Protein AF-A0A2V9PPG2-F1 (afdb_monomer_lite)

Radius of gyration: 27.05 Å; chains: 1; bounding box: 67×40×73 Å

Sequence (313 aa):
MAVHPQDNQNLVLVFRLLQKKGYWLVQVINYFVESYCFRFLWFEGPAINSLAVDVIFKHQRGALIAPSVKLLLSRRRRHGMFWVPAPEAEFTYLLARKIWKGTAPVRQQRRLKLLVEQLGRPTAEKLAGEFLLGTLKVRVVEACASERLNPLLAQIKAQAWQTSLVRNPLRLIADLLSDRMRLVRRWLQPTGLLVAVTGPDGAGKSTLIEHLAQAVGPAFDSHRLFQWRPMLLWRRKTTRDTTRPHSLPPHGRWWSVARLFAYLLDYWLGYWFVIRPVLARSGLVVFDRYFDDVLIDAKRYRYGGPLWLARML

Secondary structure (DSSP, 8-state):
-B--GGGHHHHHHHHHHHHHTT-EEEEEEEEETTEEEEEEEEEETTEEEEEEEEEES---BTTB-PPPHHHHHHT-EEETTEEE--HHHHHHHHHHHHHHHT---HHHHHHHHHHHHHH-HHHHHHHHTTT--TTHHHHHHHHHHTT-HHHHHHHHHHHHHHHHHHH-HHHHHHHHHHHHHHHHHHHHS--SEEEEE---TTSSHHHHHHHHHHHHGGGSS-EEEEESS--SS----S---TT-TT-SPPPPHHHHHHHHHHHHHHHHHHIIIIIHHHHHTT-EEEEES-TTHHHH-TTTTT--S-HHHHHH-

Structure (mmCIF, N/CA/C/O backbone):
data_AF-A0A2V9PPG2-F1
#
_entry.id   AF-A0A2V9PPG2-F1
#
loop_
_atom_site.group_PDB
_atom_site.id
_atom_site.type_symbol
_atom_site.label_atom_id
_atom_site.label_alt_id
_atom_site.label_comp_id
_atom_site.label_asym_id
_atom_site.label_entity_id
_atom_site.label_seq_id
_atom_site.pdbx_PDB_ins_code
_atom_site.Cartn_x
_atom_site.Cartn_y
_atom_site.Cartn_z
_atom_site.occupancy
_atom_site.B_iso_or_equiv
_atom_site.auth_seq_id
_atom_site.auth_comp_id
_atom_site.auth_asym_id
_atom_site.auth_atom_id
_atom_site.pdbx_PDB_model_num
ATOM 1 N N . MET A 1 1 ? -11.903 -4.573 4.434 1.00 77.06 1 MET A N 1
ATOM 2 C CA . MET A 1 1 ? -12.736 -5.676 4.949 1.00 77.06 1 MET A CA 1
ATOM 3 C C . MET A 1 1 ? -11.968 -6.416 6.034 1.00 77.06 1 MET A C 1
ATOM 5 O O . MET A 1 1 ? -10.770 -6.616 5.888 1.00 77.06 1 MET A O 1
ATOM 9 N N . ALA A 1 2 ? -12.624 -6.770 7.136 1.00 76.44 2 ALA A N 1
ATOM 10 C CA . ALA A 1 2 ? -12.064 -7.679 8.136 1.00 76.44 2 ALA A CA 1
ATOM 11 C C . ALA A 1 2 ? -12.564 -9.095 7.832 1.00 76.44 2 ALA A C 1
ATOM 13 O O . ALA A 1 2 ? -13.754 -9.261 7.565 1.00 76.44 2 ALA A O 1
ATOM 14 N N . VAL A 1 3 ? -11.672 -10.084 7.843 1.00 77.38 3 VAL A N 1
ATOM 15 C CA . VAL A 1 3 ? -12.009 -11.485 7.546 1.00 77.38 3 VAL A CA 1
ATOM 16 C C . VAL A 1 3 ? -11.467 -12.363 8.660 1.00 77.38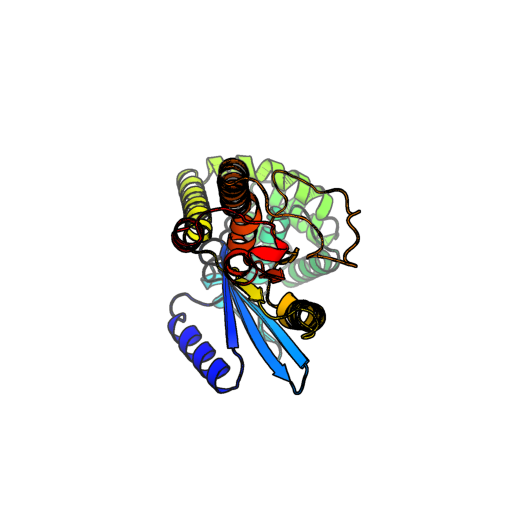 3 VAL A C 1
ATOM 18 O O . VAL A 1 3 ? -10.343 -12.162 9.121 1.00 77.38 3 VAL A O 1
ATOM 21 N N . HIS A 1 4 ? -12.274 -13.314 9.127 1.00 76.75 4 HIS A N 1
ATOM 22 C CA . HIS A 1 4 ? -11.830 -14.235 10.160 1.00 76.75 4 HIS A CA 1
ATOM 23 C C . HIS A 1 4 ? -10.757 -15.179 9.584 1.00 76.75 4 HIS A C 1
ATOM 25 O O . HIS A 1 4 ? -10.924 -15.652 8.462 1.00 76.75 4 HIS A O 1
ATOM 31 N N . PRO A 1 5 ? -9.675 -15.509 10.315 1.00 72.38 5 PRO A N 1
ATOM 32 C CA . PRO A 1 5 ? -8.609 -16.371 9.789 1.00 72.38 5 PRO A CA 1
ATOM 33 C C . PRO A 1 5 ? -9.079 -17.749 9.293 1.00 72.38 5 PRO A C 1
ATOM 35 O O . PRO A 1 5 ? -8.500 -18.291 8.357 1.00 72.38 5 PRO A O 1
ATOM 38 N N . GLN A 1 6 ? -10.146 -18.300 9.881 1.00 77.81 6 GLN A N 1
ATOM 39 C CA . GLN A 1 6 ? -10.734 -19.578 9.449 1.00 77.81 6 GLN A CA 1
ATOM 40 C C . GLN A 1 6 ? -11.414 -19.487 8.072 1.00 77.81 6 GLN A C 1
ATOM 42 O O . GLN A 1 6 ? -11.479 -20.481 7.359 1.00 77.81 6 GLN A O 1
ATOM 47 N N . ASP A 1 7 ? -11.838 -18.292 7.653 1.00 79.62 7 ASP A N 1
ATOM 48 C CA . ASP A 1 7 ? -12.496 -18.058 6.362 1.00 79.62 7 ASP A CA 1
ATOM 49 C C . ASP A 1 7 ? -11.497 -17.805 5.221 1.00 79.62 7 ASP A C 1
ATOM 51 O O . ASP A 1 7 ? -11.886 -17.433 4.113 1.00 79.62 7 ASP A O 1
ATOM 55 N N . ASN A 1 8 ? -10.195 -17.999 5.450 1.00 76.06 8 ASN A N 1
ATOM 56 C CA . ASN A 1 8 ? -9.179 -17.751 4.427 1.00 76.06 8 ASN A CA 1
ATOM 57 C C . ASN A 1 8 ? -9.384 -18.628 3.174 1.00 76.06 8 ASN A C 1
ATOM 59 O O . ASN A 1 8 ? -9.187 -18.171 2.050 1.00 76.06 8 ASN A O 1
ATOM 63 N N . GLN A 1 9 ? -9.860 -19.866 3.342 1.00 80.50 9 GLN A N 1
ATOM 64 C CA . GLN A 1 9 ? -10.186 -20.747 2.213 1.00 80.50 9 GLN A CA 1
ATOM 65 C C . GLN A 1 9 ? -11.356 -20.206 1.375 1.00 80.50 9 GLN A C 1
ATOM 67 O O . GLN A 1 9 ? -11.340 -20.306 0.146 1.00 80.50 9 GLN A O 1
ATOM 72 N N . ASN A 1 10 ? -12.324 -19.546 2.016 1.00 84.06 10 ASN A N 1
ATOM 73 C CA . ASN A 1 10 ? -13.454 -18.930 1.326 1.00 84.06 10 ASN A CA 1
ATOM 74 C C . ASN A 1 10 ? -12.995 -17.762 0.442 1.00 84.06 10 ASN A C 1
ATOM 76 O O . ASN A 1 10 ? -13.522 -17.582 -0.654 1.00 84.06 10 ASN A O 1
ATOM 80 N N . LEU A 1 11 ? -11.968 -17.006 0.854 1.00 84.06 11 LEU A N 1
ATOM 81 C CA . LEU A 1 11 ? -11.393 -15.952 0.010 1.00 84.06 11 LEU A CA 1
ATOM 82 C C . LEU A 1 11 ? -10.782 -16.512 -1.275 1.00 84.06 11 LEU A C 1
ATOM 84 O O . LEU A 1 11 ? -10.983 -15.938 -2.343 1.00 84.06 11 LEU A O 1
ATOM 88 N N . VAL A 1 12 ? -10.092 -17.653 -1.196 1.00 84.56 12 VAL A N 1
ATOM 89 C CA . VAL A 1 12 ? -9.528 -18.314 -2.384 1.00 84.56 12 VAL A CA 1
ATOM 90 C C . VAL A 1 12 ? -10.637 -18.706 -3.362 1.00 84.56 12 VAL A C 1
ATOM 92 O O . VAL A 1 12 ? -10.507 -18.473 -4.564 1.00 84.56 12 VAL A O 1
ATOM 95 N N . LEU A 1 13 ? -11.747 -19.251 -2.858 1.00 87.06 13 LEU A N 1
ATOM 96 C CA . LEU A 1 13 ? -12.915 -19.584 -3.679 1.00 87.06 13 LEU A CA 1
ATOM 97 C C . LEU A 1 13 ? -13.534 -18.337 -4.320 1.00 87.06 13 LEU A C 1
ATOM 99 O O . LEU A 1 13 ? -13.766 -18.326 -5.529 1.00 87.06 13 LEU A O 1
ATOM 103 N N . VAL A 1 14 ? -13.739 -17.270 -3.543 1.00 88.31 14 VAL A N 1
ATOM 104 C CA . VAL A 1 14 ? -14.279 -15.997 -4.045 1.00 88.31 14 VAL A CA 1
ATOM 105 C C . VAL A 1 14 ? -13.383 -15.419 -5.138 1.00 88.31 14 VAL A C 1
ATOM 107 O O . VAL A 1 14 ? -13.886 -15.032 -6.189 1.00 88.31 14 VAL A O 1
ATOM 110 N N . PHE A 1 15 ? -12.064 -15.406 -4.948 1.00 89.12 15 PHE A N 1
ATOM 111 C CA . PHE A 1 15 ? -11.134 -14.873 -5.945 1.00 89.12 15 PHE A CA 1
ATOM 112 C C . PHE A 1 15 ? -11.115 -15.707 -7.229 1.00 89.12 15 PHE A C 1
ATOM 114 O O . PHE A 1 15 ? -11.090 -15.135 -8.316 1.00 89.12 15 PHE A O 1
ATOM 121 N N . ARG A 1 16 ? -11.228 -17.038 -7.136 1.00 88.00 16 ARG A N 1
ATOM 122 C CA . ARG A 1 16 ? -11.399 -17.897 -8.322 1.00 88.00 16 ARG A CA 1
ATOM 123 C C . ARG A 1 16 ? -12.707 -17.609 -9.059 1.00 88.00 16 ARG A C 1
ATOM 125 O O . ARG A 1 16 ? -12.726 -17.595 -10.286 1.00 88.00 16 ARG A O 1
ATOM 132 N N . LEU A 1 17 ? -13.803 -17.377 -8.336 1.00 91.50 17 LEU A N 1
ATOM 133 C CA . LEU A 1 17 ? -15.089 -17.019 -8.944 1.00 91.50 17 LEU A CA 1
ATOM 134 C C . LEU A 1 17 ? -15.043 -15.639 -9.607 1.00 91.50 17 LEU A C 1
ATOM 136 O O . LEU A 1 17 ? -15.582 -15.474 -10.698 1.00 91.50 1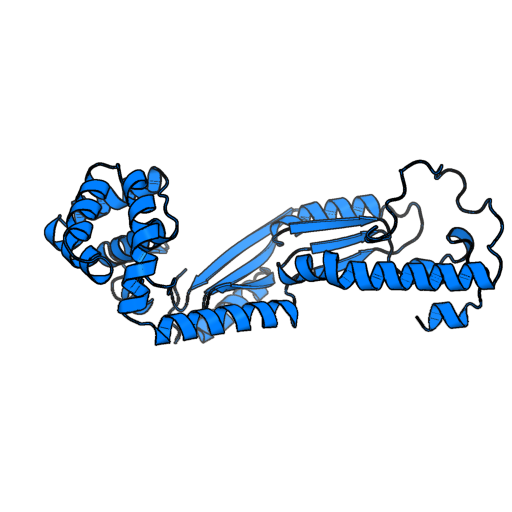7 LEU A O 1
ATOM 140 N N . LEU A 1 18 ? -14.374 -14.669 -8.982 1.00 91.31 18 LEU A N 1
ATOM 141 C CA . LEU A 1 18 ? -14.128 -13.350 -9.566 1.00 91.31 18 LEU A CA 1
ATOM 142 C C . LEU A 1 18 ? -13.306 -13.463 -10.854 1.00 91.31 18 LEU A C 1
ATOM 144 O O . LEU A 1 18 ? -13.697 -12.895 -11.870 1.00 91.31 18 LEU A O 1
ATOM 148 N N . GLN A 1 19 ? -12.253 -14.280 -10.854 1.00 89.75 19 GLN A N 1
ATOM 149 C CA . GLN A 1 19 ? -11.457 -14.541 -12.053 1.00 89.75 19 GLN A CA 1
ATOM 150 C C . GLN A 1 19 ? -12.295 -15.148 -13.183 1.00 89.75 19 GLN A C 1
ATOM 152 O O . GLN A 1 19 ? -12.217 -14.685 -14.317 1.00 89.75 19 GLN A O 1
ATOM 157 N N . LYS A 1 20 ? -13.165 -16.122 -12.878 1.00 91.19 20 LYS A N 1
ATOM 158 C CA . LYS A 1 20 ? -14.105 -16.693 -13.863 1.00 91.19 20 LYS A CA 1
ATOM 159 C C . LYS A 1 20 ? -15.091 -15.667 -14.429 1.00 91.19 20 LYS A C 1
ATOM 161 O O . LYS A 1 20 ? -15.574 -15.848 -15.539 1.00 91.19 20 LYS A O 1
ATOM 166 N N . LYS A 1 21 ? -15.388 -14.601 -13.682 1.00 91.19 21 LYS A N 1
ATOM 167 C CA . LYS A 1 21 ? -16.228 -13.478 -14.123 1.00 91.19 21 LYS A CA 1
ATOM 168 C C . LYS A 1 21 ? -15.445 -12.372 -14.848 1.00 91.19 21 LYS A C 1
ATOM 170 O O . LYS A 1 21 ? -16.030 -11.344 -15.160 1.00 91.19 21 LYS A O 1
ATOM 175 N N . GLY A 1 22 ? -14.149 -12.567 -15.108 1.00 89.62 22 GLY A N 1
ATOM 176 C CA . GLY A 1 22 ? -13.303 -11.603 -15.820 1.00 89.62 22 GLY A CA 1
ATOM 177 C C . GLY A 1 22 ? -12.588 -10.583 -14.928 1.00 89.62 22 GLY A C 1
ATOM 178 O O . GLY A 1 22 ? -11.952 -9.671 -15.452 1.00 89.62 22 GLY A O 1
ATOM 179 N N . TYR A 1 23 ? -12.651 -10.731 -13.600 1.00 91.38 23 TYR A N 1
ATOM 180 C CA . TYR A 1 23 ? -11.904 -9.891 -12.659 1.00 91.38 23 TYR A CA 1
ATOM 181 C C . TYR A 1 23 ? -10.553 -10.527 -12.326 1.00 91.38 23 TYR A C 1
ATOM 183 O O . TYR A 1 23 ? -10.462 -11.483 -11.553 1.00 91.38 23 TYR A O 1
ATOM 191 N N . TRP A 1 24 ? -9.482 -9.975 -12.880 1.00 88.19 24 TRP A N 1
ATOM 192 C CA . TRP A 1 24 ? -8.131 -10.507 -12.750 1.00 88.19 24 TRP A CA 1
ATOM 193 C C . TRP A 1 24 ? -7.433 -9.944 -11.521 1.00 88.19 24 TRP A C 1
ATOM 195 O O . TRP A 1 24 ? -7.326 -8.732 -11.359 1.00 88.19 24 TRP A O 1
ATOM 205 N N . LEU A 1 25 ? -6.923 -10.818 -10.654 1.00 86.69 25 LEU A N 1
ATOM 206 C CA . LEU A 1 25 ? -6.064 -10.413 -9.544 1.00 86.69 25 LEU A CA 1
ATOM 207 C C . LEU A 1 25 ? -4.657 -10.117 -10.076 1.00 86.69 25 LEU A C 1
ATOM 209 O O . LEU A 1 25 ? -3.952 -11.038 -10.481 1.00 86.69 25 LEU A O 1
ATOM 213 N N . VAL A 1 26 ? -4.249 -8.848 -10.056 1.00 82.50 26 VAL A N 1
ATOM 214 C CA . VAL A 1 26 ? -2.967 -8.406 -10.638 1.00 82.50 26 VAL A CA 1
ATOM 215 C C . VAL A 1 26 ? -1.900 -8.174 -9.575 1.00 82.50 26 VAL A C 1
ATOM 217 O O . VAL A 1 26 ? -0.730 -8.462 -9.811 1.00 82.50 26 VAL A O 1
ATOM 220 N N . GLN A 1 27 ? -2.281 -7.700 -8.385 1.00 81.62 27 GLN A N 1
ATOM 221 C CA . GLN A 1 27 ? -1.332 -7.505 -7.287 1.00 81.62 27 GLN A CA 1
ATOM 222 C C . GLN A 1 27 ? -1.878 -7.977 -5.943 1.00 81.62 27 GLN A C 1
ATOM 224 O O . GLN A 1 27 ? -3.044 -7.763 -5.604 1.00 81.62 27 GLN A O 1
ATOM 229 N N . VAL A 1 28 ? -0.979 -8.548 -5.140 1.00 83.69 28 VAL A N 1
ATOM 230 C CA . VAL A 1 28 ? -1.204 -8.867 -3.728 1.00 83.69 28 VAL A CA 1
ATOM 231 C C . VAL A 1 28 ? -0.153 -8.148 -2.900 1.00 83.69 28 VAL A C 1
ATOM 233 O O . VAL A 1 28 ? 1.021 -8.510 -2.898 1.00 83.69 28 VAL A O 1
ATOM 236 N N . ILE A 1 29 ? -0.573 -7.115 -2.180 1.00 79.56 29 ILE A N 1
ATOM 237 C CA . ILE A 1 29 ? 0.322 -6.232 -1.438 1.00 79.56 29 ILE A CA 1
ATOM 238 C C . ILE A 1 29 ? 0.126 -6.477 0.055 1.00 79.56 29 ILE A C 1
ATOM 240 O O . ILE A 1 29 ? -0.835 -6.011 0.660 1.00 79.56 29 ILE A O 1
ATOM 244 N N . ASN A 1 30 ? 1.069 -7.167 0.690 1.00 77.19 30 ASN A N 1
ATOM 245 C CA . ASN A 1 30 ? 1.096 -7.282 2.149 1.00 77.19 30 ASN A CA 1
ATOM 246 C C . ASN A 1 30 ? 1.627 -5.972 2.741 1.00 77.19 30 ASN A C 1
ATOM 248 O O . ASN A 1 30 ? 2.842 -5.779 2.738 1.00 77.19 30 ASN A O 1
ATOM 252 N N . TYR A 1 31 ? 0.763 -5.043 3.160 1.00 70.50 31 TYR A N 1
ATOM 253 C CA . TYR A 1 31 ? 1.167 -3.721 3.673 1.00 70.50 31 TYR A CA 1
ATOM 254 C C . TYR A 1 31 ? 1.314 -3.658 5.192 1.00 70.50 31 TYR A C 1
ATOM 256 O O . TYR A 1 31 ? 1.930 -2.718 5.696 1.00 70.50 31 TYR A O 1
ATOM 264 N N . PHE A 1 32 ? 0.765 -4.630 5.922 1.00 66.06 32 PHE A N 1
ATOM 265 C CA . PHE A 1 32 ? 0.921 -4.726 7.369 1.00 66.06 32 PHE A CA 1
ATOM 266 C C . PHE A 1 32 ? 0.892 -6.190 7.834 1.00 66.06 32 PHE A C 1
ATOM 268 O O . PHE A 1 32 ? 0.443 -7.052 7.085 1.00 66.06 32 PHE A O 1
ATOM 275 N N . VAL A 1 33 ? 1.349 -6.488 9.058 1.00 67.12 33 VAL A N 1
ATOM 276 C CA . VAL A 1 33 ? 1.266 -7.839 9.644 1.00 67.12 33 VAL A CA 1
ATOM 277 C C . VAL A 1 33 ? -0.167 -8.361 9.495 1.00 67.12 33 VAL A C 1
ATOM 279 O O . VAL A 1 33 ? -1.114 -7.721 9.950 1.00 67.12 33 VAL A O 1
ATOM 282 N N . GLU A 1 34 ? -0.321 -9.478 8.776 1.00 70.31 34 GLU A N 1
ATOM 283 C CA . GLU A 1 34 ? -1.616 -10.111 8.482 1.00 70.31 34 GLU A CA 1
ATOM 284 C C . GLU A 1 34 ? -2.671 -9.169 7.844 1.00 70.31 34 GLU A C 1
ATOM 286 O O . GLU A 1 34 ? -3.881 -9.329 8.030 1.00 70.31 34 GLU A O 1
ATOM 291 N N . SER A 1 35 ? -2.222 -8.175 7.070 1.00 76.56 35 SER A N 1
ATOM 292 C CA . SER A 1 35 ? -3.077 -7.280 6.280 1.00 76.56 35 SER A CA 1
ATOM 293 C C . SER A 1 35 ? -2.600 -7.201 4.831 1.00 76.56 35 SER A C 1
ATOM 295 O O . SER A 1 35 ? -1.447 -6.858 4.551 1.00 76.56 35 SER A O 1
ATOM 297 N N . TYR A 1 36 ? -3.513 -7.472 3.907 1.00 82.75 36 TYR A N 1
ATOM 298 C CA . TYR A 1 36 ? -3.239 -7.594 2.482 1.00 82.75 36 TYR A CA 1
ATOM 299 C C . TYR A 1 36 ? -4.162 -6.673 1.692 1.00 82.75 36 TYR A C 1
ATOM 301 O O . TYR A 1 36 ? -5.347 -6.578 1.986 1.00 82.75 36 TYR A O 1
ATOM 309 N N . CYS A 1 37 ? -3.627 -6.004 0.682 1.00 84.38 37 CYS A N 1
ATOM 310 C CA . CYS A 1 37 ? -4.398 -5.287 -0.321 1.00 84.38 37 CYS A CA 1
ATOM 311 C C . CYS A 1 37 ? -4.372 -6.114 -1.607 1.00 84.38 37 CYS A C 1
ATOM 313 O O . CYS A 1 37 ? -3.295 -6.418 -2.123 1.00 84.38 37 CYS A O 1
ATOM 315 N N . PHE A 1 38 ? -5.543 -6.507 -2.094 1.00 87.12 38 PHE A N 1
ATOM 316 C CA . PHE A 1 38 ? -5.718 -7.257 -3.333 1.00 87.12 38 PHE A CA 1
ATOM 317 C C . PHE A 1 38 ? -6.210 -6.305 -4.414 1.00 87.12 38 PHE A C 1
ATOM 319 O O . PHE A 1 38 ? -7.244 -5.662 -4.233 1.00 87.12 38 PHE A O 1
ATOM 326 N N . ARG A 1 39 ? -5.479 -6.191 -5.522 1.00 86.81 39 ARG A N 1
ATOM 327 C CA . ARG A 1 39 ? -5.854 -5.311 -6.633 1.00 86.81 39 ARG A 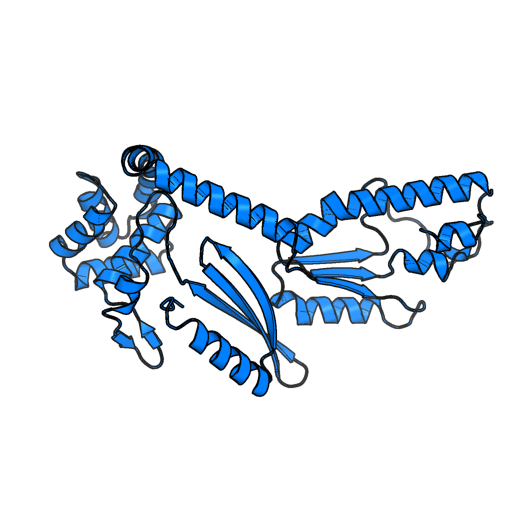CA 1
ATOM 328 C C . ARG A 1 39 ? -6.366 -6.118 -7.802 1.00 86.81 39 ARG A C 1
ATOM 330 O O . ARG A 1 39 ? -5.639 -6.947 -8.351 1.00 86.81 39 ARG A O 1
ATOM 337 N N . PHE A 1 40 ? -7.606 -5.840 -8.166 1.00 88.88 40 PHE A N 1
ATOM 338 C CA . PHE A 1 40 ? -8.279 -6.449 -9.295 1.00 88.88 40 PHE A CA 1
ATOM 339 C C . PHE A 1 40 ? -8.304 -5.489 -10.477 1.00 88.88 40 PHE A C 1
ATOM 341 O O . PHE A 1 40 ? -8.463 -4.283 -10.286 1.00 88.88 40 PHE A O 1
ATOM 348 N N . LEU A 1 41 ? -8.173 -6.048 -11.675 1.00 88.75 41 LEU A N 1
ATOM 349 C CA . LEU A 1 41 ? -8.333 -5.372 -12.953 1.00 88.75 41 LEU A CA 1
ATOM 350 C C . LEU A 1 41 ? -9.360 -6.113 -13.804 1.00 88.75 41 LEU A C 1
ATOM 352 O O . LEU A 1 41 ? -9.384 -7.344 -13.825 1.00 88.75 41 LEU A O 1
ATOM 356 N N . TRP A 1 42 ? -10.198 -5.370 -14.511 1.00 90.62 42 TRP A N 1
ATOM 357 C CA . TRP A 1 42 ? -11.118 -5.928 -15.497 1.00 90.62 42 TRP A CA 1
ATOM 358 C C . TRP A 1 42 ? -11.346 -4.936 -16.631 1.00 90.62 42 TRP A C 1
ATOM 360 O O . TRP A 1 42 ? -11.034 -3.749 -16.513 1.00 90.62 42 TRP A O 1
ATOM 370 N N . PHE A 1 43 ? -11.876 -5.452 -17.732 1.00 88.19 43 PHE A N 1
ATOM 371 C CA . PHE A 1 43 ? -12.188 -4.672 -18.919 1.00 88.19 43 PHE A CA 1
ATOM 372 C C . PHE A 1 43 ? -13.688 -4.389 -18.968 1.00 88.19 43 PHE A C 1
ATOM 374 O O . PHE A 1 43 ? -14.501 -5.303 -18.824 1.00 88.19 43 PHE A O 1
ATOM 381 N N . GLU A 1 44 ? -14.044 -3.131 -19.202 1.00 87.19 44 GLU A N 1
ATOM 382 C CA . GLU A 1 44 ? -15.393 -2.703 -19.576 1.00 87.19 44 GLU A CA 1
ATOM 383 C C . GLU A 1 44 ? -15.304 -2.030 -20.949 1.00 87.19 44 GLU A C 1
ATOM 385 O O . GLU A 1 44 ? -14.992 -0.846 -21.077 1.00 87.19 44 GLU A O 1
ATOM 390 N N . GLY A 1 45 ? -15.499 -2.826 -22.005 1.00 85.25 45 GLY A N 1
ATOM 391 C CA . GLY A 1 45 ? -15.235 -2.391 -23.378 1.00 85.25 45 GLY A CA 1
ATOM 392 C C . GLY A 1 45 ? -13.751 -2.030 -23.570 1.00 85.25 45 GLY A C 1
ATOM 393 O O . GLY A 1 45 ? -12.896 -2.860 -23.258 1.00 85.25 45 GLY A O 1
ATOM 394 N N . PRO A 1 46 ? -13.419 -0.821 -24.069 1.00 80.69 46 PRO A N 1
ATOM 395 C CA . PRO A 1 46 ? -12.033 -0.371 -24.213 1.00 80.69 46 PRO A CA 1
ATOM 396 C C . PRO A 1 46 ? -11.418 0.156 -22.904 1.00 80.69 46 PRO A C 1
ATOM 398 O O . PRO A 1 46 ? -10.218 0.427 -22.866 1.00 80.69 46 PRO A O 1
ATOM 401 N N . ALA A 1 47 ? -12.212 0.338 -21.842 1.00 80.94 47 ALA A N 1
ATOM 402 C CA . ALA A 1 47 ? -11.737 0.892 -20.580 1.00 80.94 47 ALA A CA 1
ATOM 403 C C . ALA A 1 47 ? -11.201 -0.204 -19.650 1.00 80.94 47 ALA A C 1
ATOM 405 O O . ALA A 1 47 ? -11.794 -1.277 -19.508 1.00 80.94 47 ALA A O 1
ATOM 406 N N . ILE A 1 48 ? -10.087 0.095 -18.979 1.00 84.44 48 ILE A N 1
ATOM 407 C CA . ILE A 1 48 ? -9.536 -0.738 -17.912 1.00 84.44 48 ILE A CA 1
ATOM 408 C C . ILE A 1 48 ? -9.960 -0.146 -16.572 1.00 84.44 48 ILE A C 1
ATOM 410 O O . ILE A 1 48 ? -9.608 0.987 -16.244 1.00 84.44 48 ILE A O 1
ATOM 414 N N . ASN A 1 49 ? -10.674 -0.939 -15.779 1.00 86.06 49 ASN A N 1
ATOM 415 C CA . ASN A 1 49 ? -11.089 -0.568 -14.435 1.00 86.06 49 ASN A CA 1
ATOM 416 C C . ASN A 1 49 ? -10.268 -1.315 -13.391 1.00 86.06 49 ASN A C 1
ATOM 418 O O . ASN A 1 49 ? -9.851 -2.456 -13.599 1.00 86.06 49 ASN A O 1
ATOM 422 N N . SER A 1 50 ? -10.062 -0.669 -12.242 1.00 86.44 50 SER A N 1
ATOM 423 C CA . SER A 1 50 ? -9.293 -1.231 -11.134 1.00 86.44 50 SER A CA 1
ATOM 424 C C . SER A 1 50 ? -10.012 -1.080 -9.798 1.00 86.44 50 SER A C 1
ATOM 426 O O . SER A 1 50 ? -10.679 -0.075 -9.548 1.00 86.44 50 SER A O 1
ATOM 428 N N . LEU A 1 51 ? -9.856 -2.074 -8.921 1.00 87.44 51 LEU A N 1
ATOM 429 C CA . LEU A 1 51 ? -10.378 -2.031 -7.557 1.00 87.44 51 LEU A CA 1
ATOM 430 C C . LEU A 1 51 ? -9.365 -2.610 -6.574 1.00 87.44 51 LEU A C 1
ATOM 432 O O . LEU A 1 51 ? -8.928 -3.753 -6.703 1.00 87.44 51 LEU A O 1
ATOM 436 N N . ALA A 1 52 ? -9.043 -1.827 -5.548 1.00 86.62 52 ALA A N 1
ATOM 437 C CA . ALA A 1 52 ? -8.229 -2.261 -4.423 1.00 86.62 52 ALA A CA 1
ATOM 438 C C . ALA A 1 52 ? -9.124 -2.711 -3.259 1.00 86.62 52 ALA A C 1
ATOM 440 O O . ALA A 1 52 ? -9.907 -1.931 -2.715 1.00 86.62 52 ALA A O 1
ATOM 441 N N . VAL A 1 53 ? -8.985 -3.972 -2.857 1.00 86.31 53 VAL A N 1
ATOM 442 C CA . VAL A 1 53 ? -9.704 -4.570 -1.733 1.00 86.31 53 VAL A CA 1
ATOM 443 C C . VAL A 1 53 ? -8.723 -4.845 -0.601 1.00 86.31 53 VAL A C 1
ATOM 445 O O . VAL A 1 53 ? -7.919 -5.774 -0.656 1.00 86.31 53 VAL A O 1
ATOM 448 N N . ASP A 1 54 ? -8.815 -4.051 0.463 1.00 85.88 54 ASP A N 1
ATOM 449 C CA . ASP A 1 54 ? -8.053 -4.295 1.686 1.00 85.88 54 ASP A CA 1
ATOM 450 C C . ASP A 1 54 ? -8.711 -5.402 2.512 1.00 85.88 54 ASP A C 1
ATOM 452 O O . ASP A 1 54 ? -9.884 -5.302 2.882 1.00 85.88 54 ASP A O 1
ATOM 456 N N . VAL A 1 55 ? -7.947 -6.425 2.873 1.00 83.25 55 VAL A N 1
ATOM 457 C CA . VAL A 1 55 ? -8.338 -7.520 3.761 1.00 83.25 55 VAL A CA 1
ATOM 458 C C . VAL A 1 55 ? -7.424 -7.522 4.978 1.00 83.25 55 VAL A C 1
ATOM 460 O O . VAL A 1 55 ? -6.200 -7.550 4.870 1.00 83.25 55 VAL A O 1
ATOM 463 N N . ILE A 1 56 ? -8.034 -7.494 6.157 1.00 78.44 56 ILE A N 1
ATOM 464 C CA . ILE A 1 56 ? -7.337 -7.471 7.440 1.00 78.44 56 ILE A CA 1
ATOM 465 C C . ILE A 1 56 ? -7.745 -8.726 8.209 1.00 78.44 56 ILE A C 1
ATOM 467 O O . ILE A 1 56 ? -8.914 -8.867 8.573 1.00 78.44 56 ILE A O 1
ATOM 471 N N . PHE A 1 57 ? -6.787 -9.615 8.467 1.00 70.06 57 PHE A N 1
ATOM 472 C CA . PHE A 1 57 ? -6.993 -10.814 9.291 1.00 70.06 57 PHE A CA 1
ATOM 473 C C . PHE A 1 57 ? -6.693 -10.550 10.764 1.00 70.06 57 PHE A C 1
ATOM 475 O O . PHE A 1 57 ? -7.291 -11.151 11.657 1.00 70.06 57 PHE A O 1
ATOM 482 N N . LYS A 1 58 ? -5.828 -9.567 11.021 1.00 67.44 58 LYS A N 1
ATOM 483 C CA . LYS A 1 58 ? -5.494 -9.097 12.359 1.00 67.44 58 LYS A CA 1
ATOM 484 C C . LYS A 1 58 ? -5.181 -7.613 12.297 1.00 67.44 58 LYS A C 1
ATOM 486 O O . LYS A 1 58 ? -4.301 -7.173 11.564 1.00 67.44 58 LYS A O 1
ATOM 491 N N . HIS A 1 59 ? -5.947 -6.816 13.038 1.00 57.91 59 HIS A N 1
ATOM 492 C CA . HIS A 1 59 ? -5.649 -5.402 13.198 1.00 57.91 59 HIS A CA 1
ATOM 493 C C . HIS A 1 59 ? -4.868 -5.222 14.491 1.00 57.91 59 HIS A C 1
ATOM 495 O O . HIS A 1 59 ? -5.447 -5.124 15.564 1.00 57.91 59 HIS A O 1
ATOM 501 N N . GLN A 1 60 ? -3.547 -5.216 14.389 1.00 58.25 60 GLN A N 1
ATOM 502 C CA . GLN A 1 60 ? -2.660 -4.808 15.473 1.00 58.25 60 GLN A CA 1
ATOM 503 C C . GLN A 1 60 ? -1.805 -3.687 14.910 1.00 58.25 60 GLN A C 1
ATOM 505 O O . GLN A 1 60 ? -1.298 -3.820 13.807 1.00 58.25 60 GLN A O 1
ATOM 510 N N . ARG A 1 61 ? -1.742 -2.528 15.564 1.00 54.19 61 ARG A N 1
ATOM 511 C CA . ARG A 1 61 ? -0.936 -1.401 15.078 1.00 54.19 61 ARG A CA 1
ATOM 512 C C . ARG A 1 61 ? -0.117 -0.843 16.221 1.00 54.19 61 ARG A C 1
ATOM 514 O O . ARG A 1 61 ? -0.488 0.145 16.853 1.00 54.19 61 ARG A O 1
ATOM 521 N N . GLY A 1 62 ? 1.015 -1.507 16.430 1.00 51.22 62 GLY A N 1
ATOM 522 C CA . GLY A 1 62 ? 1.984 -1.180 17.456 1.00 51.22 62 GLY A CA 1
ATOM 523 C C . GLY A 1 62 ? 1.377 -1.195 18.852 1.00 51.22 62 GLY A C 1
ATOM 524 O O . GLY A 1 62 ? 0.473 -1.957 19.176 1.00 51.22 62 GLY A O 1
ATOM 525 N N . ALA A 1 63 ? 1.896 -0.278 19.646 1.00 46.72 63 ALA A N 1
ATOM 526 C CA . ALA A 1 63 ? 1.649 -0.067 21.053 1.00 46.72 63 ALA A CA 1
ATOM 527 C C . ALA A 1 63 ? 0.187 -0.057 21.549 1.00 46.72 63 ALA A C 1
ATOM 529 O O . ALA A 1 63 ? -0.079 -0.331 22.725 1.00 46.72 63 ALA A O 1
ATOM 530 N N . LEU A 1 64 ? -0.747 0.329 20.682 1.00 52.84 64 LEU A N 1
ATOM 531 C CA . LEU A 1 64 ? -2.160 0.441 21.009 1.00 52.84 64 LEU A CA 1
ATOM 532 C C . LEU A 1 64 ? -2.832 -0.862 20.600 1.00 52.84 64 LEU A C 1
ATOM 534 O O . LEU A 1 64 ? -2.917 -1.189 19.415 1.00 52.84 64 LEU A O 1
ATOM 538 N N . ILE A 1 65 ? -3.296 -1.606 21.603 1.00 55.69 65 ILE A N 1
ATOM 539 C CA . ILE A 1 65 ? -4.076 -2.824 21.411 1.00 55.69 65 ILE A CA 1
ATOM 540 C C . ILE A 1 65 ? -5.360 -2.415 20.689 1.00 55.69 65 ILE A C 1
ATOM 542 O O . ILE A 1 65 ? -6.301 -1.905 21.287 1.00 55.69 65 ILE A O 1
ATOM 546 N N . ALA A 1 66 ? -5.370 -2.584 19.372 1.00 57.03 66 ALA A N 1
ATOM 547 C CA . ALA A 1 66 ? -6.587 -2.502 18.595 1.00 57.03 66 ALA A CA 1
ATOM 548 C C . ALA A 1 66 ? -7.408 -3.783 18.824 1.00 57.03 66 ALA A C 1
ATOM 550 O O . ALA A 1 66 ? -6.841 -4.843 19.120 1.00 57.03 66 ALA A O 1
ATOM 551 N N . PRO A 1 67 ? -8.742 -3.710 18.698 1.00 59.31 67 PRO A N 1
ATOM 552 C CA . PRO A 1 67 ? -9.597 -4.850 18.967 1.00 59.31 67 PRO A CA 1
ATOM 553 C C . PRO A 1 67 ? -9.274 -5.978 17.984 1.00 59.31 67 PRO A C 1
ATOM 555 O O . PRO A 1 67 ? -9.099 -5.750 16.783 1.00 59.31 67 PRO A O 1
ATOM 558 N N . SER A 1 68 ? -9.193 -7.208 18.501 1.00 65.50 68 SER A N 1
ATOM 559 C CA . SER A 1 68 ? -9.036 -8.409 17.676 1.00 65.50 68 SER A CA 1
ATOM 560 C C . SER A 1 68 ? -10.098 -8.424 16.575 1.00 65.50 68 SER A C 1
ATOM 562 O O . SER A 1 68 ? -11.241 -8.030 16.809 1.00 65.50 68 SER A O 1
ATOM 564 N N . VAL A 1 69 ? -9.759 -8.920 15.382 1.00 68.38 69 VAL A N 1
ATOM 565 C CA . VAL A 1 69 ? -10.723 -9.061 14.273 1.00 68.38 69 VAL A CA 1
ATOM 566 C C . VAL A 1 69 ? -11.954 -9.866 14.703 1.00 68.38 69 VAL A C 1
ATOM 568 O O . VAL A 1 69 ? -13.060 -9.575 14.259 1.00 68.38 69 VAL A O 1
ATOM 571 N N . LYS A 1 70 ? -11.803 -10.782 15.667 1.00 71.38 70 LYS A N 1
ATOM 572 C CA . LYS A 1 70 ? -12.929 -11.472 16.312 1.00 71.38 70 LYS A CA 1
ATOM 573 C C . LYS A 1 70 ? -13.948 -10.510 16.934 1.00 71.38 70 LYS A C 1
ATOM 575 O O . LYS A 1 70 ? -15.141 -10.713 16.759 1.00 71.38 70 LYS A O 1
ATOM 580 N N . LEU A 1 71 ? -13.494 -9.451 17.604 1.00 71.88 71 LEU A N 1
ATOM 581 C CA . LEU A 1 71 ? -14.359 -8.454 18.243 1.00 71.88 71 LEU A CA 1
ATOM 582 C C . LEU A 1 71 ? -15.043 -7.538 17.216 1.00 71.88 71 LEU A C 1
ATOM 584 O O . LEU A 1 71 ? -16.193 -7.157 17.402 1.00 71.88 71 LEU A O 1
ATOM 588 N N . LEU A 1 72 ? -14.378 -7.252 16.090 1.00 76.12 72 LEU A N 1
ATOM 589 C CA . LEU A 1 72 ? -15.006 -6.561 14.956 1.00 76.12 72 LEU A CA 1
ATOM 590 C C . LEU A 1 72 ? -16.110 -7.400 14.291 1.00 76.12 72 LEU A C 1
ATOM 592 O O . LEU A 1 72 ? -17.056 -6.839 13.739 1.00 76.12 72 LEU A O 1
ATOM 596 N N . LEU A 1 73 ? -15.980 -8.731 14.321 1.00 80.12 73 LEU A N 1
ATOM 597 C CA . LEU A 1 73 ? -16.867 -9.657 13.614 1.00 80.12 73 LEU A CA 1
ATOM 598 C C . LEU A 1 73 ? -17.993 -10.250 14.474 1.00 80.12 73 LEU A C 1
ATOM 600 O O . LEU A 1 73 ? -19.003 -10.649 13.893 1.00 80.12 73 LEU A O 1
ATOM 604 N N . SER A 1 74 ? -17.840 -10.322 15.801 1.00 76.56 74 SER A N 1
ATOM 605 C CA . SER A 1 74 ? -18.746 -11.053 16.706 1.00 76.56 74 SER A CA 1
ATOM 606 C C . SER A 1 74 ? -20.125 -10.414 16.877 1.00 76.56 74 SER A C 1
ATOM 608 O O . SER A 1 74 ? -21.096 -11.126 17.104 1.00 76.56 74 SER A O 1
ATOM 610 N N . ARG A 1 75 ? -20.230 -9.085 16.746 1.00 82.88 75 ARG A N 1
ATOM 611 C CA . ARG A 1 75 ? -21.491 -8.327 16.885 1.00 82.88 75 ARG A CA 1
ATOM 612 C C . ARG A 1 75 ? -21.820 -7.479 15.653 1.00 82.88 75 ARG A C 1
ATOM 614 O O . ARG A 1 75 ? -22.435 -6.421 15.748 1.00 82.88 75 ARG A O 1
ATOM 621 N N . ARG A 1 76 ? -21.364 -7.904 14.475 1.00 86.06 76 ARG A N 1
ATOM 622 C CA . ARG A 1 76 ? -21.615 -7.168 13.229 1.00 86.06 76 ARG A CA 1
ATOM 623 C C . ARG A 1 76 ? -23.116 -7.071 12.931 1.00 86.06 76 ARG A C 1
ATOM 625 O O . ARG A 1 76 ? -23.853 -8.041 13.078 1.00 86.06 76 ARG A O 1
ATOM 632 N N . ARG A 1 77 ? -23.545 -5.908 12.451 1.00 88.19 77 ARG A N 1
ATOM 633 C CA . ARG A 1 77 ? -24.910 -5.617 12.002 1.00 88.19 77 ARG A CA 1
ATOM 634 C C . ARG A 1 77 ? -24.959 -5.497 10.487 1.00 88.19 77 ARG A C 1
ATOM 636 O O . ARG A 1 77 ? -23.978 -5.097 9.857 1.00 88.19 77 ARG A O 1
ATOM 643 N N . ARG A 1 78 ? -26.103 -5.817 9.894 1.00 87.31 78 ARG A N 1
ATOM 644 C CA . ARG A 1 78 ? -26.321 -5.633 8.459 1.00 87.31 78 ARG A CA 1
ATOM 645 C C . ARG A 1 78 ? -26.754 -4.191 8.191 1.00 87.31 78 ARG A C 1
ATOM 647 O O . ARG A 1 78 ? -27.673 -3.692 8.830 1.00 87.31 78 ARG A O 1
ATOM 654 N N . HIS A 1 79 ? -26.079 -3.524 7.264 1.00 83.88 79 HIS A N 1
ATOM 655 C CA . HIS A 1 79 ? -26.418 -2.186 6.790 1.00 83.88 79 HIS A CA 1
ATOM 656 C C . HIS A 1 79 ? -26.454 -2.207 5.259 1.00 83.88 79 HIS A C 1
ATOM 658 O O . HIS A 1 79 ? -25.415 -2.219 4.594 1.00 83.88 79 HIS A O 1
ATOM 664 N N . GLY A 1 80 ? -27.665 -2.298 4.702 1.00 87.44 80 GLY A N 1
ATOM 665 C CA . GLY A 1 80 ? -27.871 -2.580 3.282 1.00 87.44 80 GLY A CA 1
ATOM 666 C C . GLY A 1 80 ? -27.231 -3.913 2.876 1.00 87.44 80 GLY A C 1
ATOM 667 O O . GLY A 1 80 ? -27.520 -4.966 3.452 1.00 87.44 80 GLY A O 1
ATOM 668 N N . MET A 1 81 ? -26.321 -3.854 1.904 1.00 86.75 81 MET A N 1
ATOM 669 C CA . MET A 1 81 ? -25.585 -5.018 1.393 1.00 86.75 81 MET A CA 1
ATOM 670 C C . MET A 1 81 ? -24.318 -5.353 2.194 1.00 86.75 81 MET A C 1
ATOM 672 O O . MET A 1 81 ? -23.665 -6.355 1.909 1.00 86.75 81 MET A O 1
ATOM 676 N N . PHE A 1 82 ? -23.956 -4.545 3.197 1.00 85.88 82 PHE A N 1
ATOM 677 C CA . PHE A 1 82 ? -22.686 -4.679 3.910 1.00 85.88 82 PHE A CA 1
ATOM 678 C C . PHE A 1 82 ? -22.872 -5.078 5.371 1.00 85.88 82 PHE A C 1
ATOM 680 O O . PHE A 1 82 ? -23.809 -4.656 6.048 1.00 85.88 82 PHE A O 1
ATOM 687 N N . TRP A 1 83 ? -21.921 -5.856 5.884 1.00 85.94 83 TRP A N 1
ATOM 688 C CA . TRP A 1 83 ? -21.781 -6.093 7.315 1.00 85.94 83 TRP A CA 1
ATOM 689 C C . TRP A 1 83 ? -20.896 -5.012 7.933 1.00 85.94 83 TRP A C 1
ATOM 691 O O . TRP A 1 83 ? -19.742 -4.841 7.539 1.00 85.94 83 TRP A O 1
ATOM 701 N N . VAL A 1 84 ? -21.437 -4.293 8.912 1.00 88.12 84 VAL A N 1
ATOM 702 C CA . VAL A 1 84 ? -20.760 -3.207 9.629 1.00 88.12 84 VAL A CA 1
ATOM 703 C C . VAL A 1 84 ? -20.546 -3.637 11.084 1.00 88.12 84 VAL A C 1
ATOM 705 O O . VAL A 1 84 ? -21.422 -4.298 11.643 1.00 88.12 84 VAL A O 1
ATOM 708 N N . PRO A 1 85 ? -19.415 -3.297 11.726 1.00 87.75 85 PRO A N 1
ATOM 709 C CA . PRO A 1 85 ? -19.201 -3.605 13.139 1.00 87.75 85 PRO A CA 1
ATOM 710 C C . PRO A 1 85 ? -20.284 -3.006 14.053 1.00 87.75 85 PRO A C 1
ATOM 712 O O . PRO A 1 85 ? -20.963 -2.038 13.693 1.00 87.75 85 PRO A O 1
ATOM 715 N N . ALA A 1 86 ? -20.426 -3.579 15.251 1.00 90.00 86 ALA A N 1
ATOM 716 C CA . ALA A 1 86 ? -21.230 -2.982 16.316 1.00 90.00 86 ALA A CA 1
ATOM 717 C C . ALA A 1 86 ? -20.689 -1.591 16.694 1.00 90.00 86 ALA A C 1
ATOM 719 O O . ALA A 1 86 ? -19.480 -1.375 16.550 1.00 90.00 86 ALA A O 1
ATOM 720 N N . PRO A 1 87 ? -21.523 -0.664 17.200 1.00 89.50 87 PRO A N 1
ATOM 721 C CA . PRO A 1 87 ? -21.076 0.666 17.616 1.00 89.50 87 PRO A CA 1
ATOM 722 C C . PRO A 1 87 ? -19.874 0.645 18.574 1.00 89.50 87 PRO A C 1
ATOM 724 O O . PRO A 1 87 ? -18.960 1.449 18.413 1.00 89.50 87 PRO A O 1
ATOM 727 N N . GLU A 1 88 ? -19.818 -0.313 19.502 1.00 88.56 88 GLU A N 1
ATOM 728 C CA . GLU A 1 88 ? -18.715 -0.502 20.452 1.00 88.56 88 GLU A CA 1
ATOM 729 C C . GLU A 1 88 ? -17.409 -0.828 19.721 1.00 88.56 88 GLU A C 1
ATOM 731 O O . GLU A 1 88 ? -16.385 -0.172 19.901 1.00 88.56 88 GLU A O 1
ATOM 736 N N . ALA A 1 89 ? -17.460 -1.831 18.842 1.00 85.50 89 ALA A N 1
ATOM 737 C CA . ALA A 1 89 ? -16.305 -2.295 18.086 1.00 85.50 89 ALA A CA 1
ATOM 738 C C . ALA A 1 89 ? -15.840 -1.241 17.064 1.00 85.50 89 ALA A C 1
ATOM 740 O O . ALA A 1 89 ? -14.637 -1.057 16.859 1.00 85.50 89 ALA A O 1
ATOM 741 N N . GLU A 1 90 ? -16.786 -0.529 16.443 1.00 88.44 90 GLU A N 1
ATOM 742 C CA . GLU A 1 90 ? -16.522 0.586 15.535 1.00 88.44 90 GLU A CA 1
ATOM 743 C C . GLU A 1 90 ? -15.839 1.747 16.269 1.00 88.44 90 GLU A C 1
ATOM 745 O O . GLU A 1 90 ? -14.824 2.252 15.784 1.00 88.44 90 GLU A O 1
ATOM 750 N N . PHE A 1 91 ? -16.345 2.133 17.445 1.00 89.25 91 PHE A N 1
ATOM 751 C CA . PHE A 1 91 ? -15.773 3.194 18.274 1.00 89.25 91 PHE A CA 1
ATOM 752 C C . PHE A 1 91 ? -14.335 2.872 18.679 1.00 89.25 91 PHE A C 1
ATOM 754 O O . PHE A 1 91 ? -13.423 3.643 18.365 1.00 89.25 91 PHE A O 1
ATOM 761 N N . THR A 1 92 ? -14.115 1.703 19.286 1.00 85.19 92 THR A N 1
ATOM 762 C CA . THR A 1 92 ? -12.791 1.256 19.737 1.00 85.19 92 THR A CA 1
ATOM 763 C C . THR A 1 92 ? -11.792 1.205 18.577 1.00 85.19 92 THR A C 1
ATOM 765 O O . THR A 1 92 ? -10.676 1.721 18.683 1.00 85.19 92 THR A O 1
ATOM 768 N N . TYR A 1 93 ? -12.200 0.668 17.421 1.00 83.50 93 TYR A N 1
ATOM 769 C CA . TYR A 1 93 ? -11.356 0.621 16.225 1.00 83.50 93 TYR A CA 1
ATOM 770 C C . TYR A 1 93 ? -11.025 2.009 15.667 1.00 83.50 93 TYR A C 1
ATOM 772 O O . TYR A 1 93 ? -9.860 2.304 15.373 1.00 83.50 93 TYR A O 1
ATOM 780 N N . LEU A 1 94 ? -12.037 2.863 15.481 1.00 86.94 94 LEU A N 1
ATOM 781 C CA . LEU A 1 94 ? -11.836 4.189 14.907 1.00 86.94 94 LEU A CA 1
ATOM 782 C C . LEU A 1 94 ? -10.950 5.033 15.815 1.00 86.94 94 LEU A C 1
ATOM 784 O O . LEU A 1 94 ? -9.995 5.632 15.315 1.00 86.94 94 LEU A O 1
ATOM 788 N N . LEU A 1 95 ? -11.216 5.031 17.121 1.00 86.12 95 LEU A N 1
ATOM 789 C CA . LEU A 1 95 ? -10.461 5.808 18.093 1.00 86.12 95 LEU A CA 1
ATOM 790 C C . LEU A 1 95 ? -8.988 5.379 18.132 1.00 86.12 95 LEU A C 1
ATOM 792 O O . LEU A 1 95 ? -8.109 6.218 17.915 1.00 86.12 95 LEU A O 1
ATOM 796 N N . ALA A 1 96 ? -8.710 4.078 18.268 1.00 80.56 96 ALA A N 1
ATOM 797 C CA . ALA A 1 96 ? -7.344 3.549 18.221 1.00 80.56 96 ALA A CA 1
ATOM 798 C C . ALA A 1 96 ? -6.623 3.940 16.916 1.00 80.56 96 ALA A C 1
ATOM 800 O O . ALA A 1 96 ? -5.480 4.411 16.929 1.00 80.56 96 ALA A O 1
ATOM 801 N N . ARG A 1 97 ? -7.314 3.841 15.769 1.00 80.88 97 ARG A N 1
ATOM 802 C CA . ARG A 1 97 ? -6.762 4.230 14.462 1.00 80.88 97 ARG A CA 1
ATOM 803 C C . ARG A 1 97 ? -6.448 5.726 14.374 1.00 80.88 97 ARG A C 1
ATOM 805 O O . ARG A 1 97 ? -5.483 6.084 13.693 1.00 80.88 97 ARG A O 1
ATOM 812 N N . LYS A 1 98 ? -7.245 6.604 14.993 1.00 85.88 98 LYS A N 1
ATOM 813 C CA . LYS A 1 98 ? -7.000 8.060 14.975 1.00 85.88 98 LYS A CA 1
ATOM 814 C C . LYS A 1 98 ? -5.883 8.477 15.911 1.00 85.88 98 LYS A C 1
ATOM 816 O O . LYS A 1 98 ? -5.051 9.274 15.488 1.00 85.88 98 LYS A O 1
ATOM 821 N N . ILE A 1 99 ? -5.798 7.883 17.098 1.00 80.88 99 ILE A N 1
ATOM 822 C CA . ILE A 1 99 ? -4.674 8.107 18.019 1.00 80.88 99 ILE A CA 1
ATOM 823 C C . ILE A 1 99 ? -3.360 7.740 17.336 1.00 80.88 99 ILE A C 1
ATOM 825 O O . ILE A 1 99 ? -2.430 8.541 17.316 1.00 80.88 99 ILE A O 1
ATOM 829 N N . TRP A 1 100 ? -3.315 6.588 16.665 1.00 75.25 100 TRP A N 1
ATOM 830 C CA . TRP A 1 100 ? -2.125 6.181 15.920 1.00 75.25 100 TRP A CA 1
ATOM 831 C C . TRP A 1 100 ? -1.761 7.149 14.782 1.00 75.25 100 TRP A C 1
ATOM 833 O O . TRP A 1 100 ? -0.596 7.525 14.624 1.00 75.25 100 TRP A O 1
ATOM 843 N N . LYS A 1 101 ? -2.748 7.587 13.985 1.00 78.94 101 LYS A N 1
ATOM 844 C CA . LYS A 1 101 ? -2.501 8.571 12.917 1.00 78.94 101 LYS A CA 1
ATOM 845 C C . LYS A 1 101 ? -2.088 9.941 13.469 1.00 78.94 101 LYS A C 1
ATOM 847 O O . LYS A 1 101 ? -1.407 10.681 12.764 1.00 78.94 101 LYS A O 1
ATOM 852 N N . GLY A 1 102 ? -2.477 10.270 14.700 1.00 80.06 102 GLY A N 1
ATOM 853 C CA . GLY A 1 102 ? -2.286 11.585 15.314 1.00 80.06 102 GLY A CA 1
ATOM 854 C C . GLY A 1 102 ? -3.228 12.661 14.767 1.00 80.06 102 GLY A C 1
ATOM 855 O O . GLY A 1 102 ? -3.132 13.810 15.173 1.00 80.06 102 GLY A O 1
ATOM 856 N N . THR A 1 103 ? -4.128 12.311 13.842 1.00 85.69 103 THR A N 1
ATOM 857 C CA . THR A 1 103 ? -5.071 13.234 13.202 1.00 85.69 103 THR A CA 1
ATOM 858 C C . THR A 1 103 ? -6.385 12.532 12.852 1.00 85.69 103 THR A C 1
ATOM 860 O O . THR A 1 103 ? -6.430 11.345 12.493 1.00 85.69 103 THR A O 1
ATOM 863 N N . ALA A 1 104 ? -7.482 13.282 12.927 1.00 86.81 104 ALA A N 1
ATOM 864 C CA . ALA A 1 104 ? -8.829 12.857 12.588 1.00 86.81 104 ALA A CA 1
ATOM 865 C C . ALA A 1 104 ? -9.493 13.869 11.630 1.00 86.81 104 ALA A C 1
ATOM 867 O O . ALA A 1 104 ? -9.729 15.020 11.999 1.00 86.81 104 ALA A O 1
ATOM 868 N N . PRO A 1 105 ? -9.845 13.456 10.399 1.00 89.25 105 PRO A N 1
ATOM 869 C CA . PRO A 1 105 ? -10.657 14.276 9.500 1.00 89.25 105 PRO A CA 1
ATOM 870 C C . PRO A 1 105 ? -12.029 14.605 10.105 1.00 89.25 105 PRO A C 1
ATOM 872 O O . PRO A 1 105 ? -12.577 13.785 10.844 1.00 89.25 105 PRO A O 1
ATOM 875 N N . VAL A 1 106 ? -12.629 15.735 9.717 1.00 88.62 106 VAL A N 1
ATOM 876 C CA . VAL A 1 106 ? -13.921 16.226 10.252 1.00 88.62 106 VAL A CA 1
ATOM 877 C C . VAL A 1 106 ? -15.017 15.154 10.215 1.00 88.62 106 VAL A C 1
ATOM 879 O O . VAL A 1 106 ? -15.648 14.876 11.229 1.00 88.62 106 VAL A O 1
ATOM 882 N N . ARG A 1 107 ? -15.180 14.450 9.084 1.00 90.69 107 ARG A N 1
ATOM 883 C CA . ARG A 1 107 ? -16.158 13.349 8.943 1.00 90.69 107 ARG A CA 1
ATOM 884 C C . ARG A 1 107 ? -15.995 12.264 10.012 1.00 90.69 107 ARG A C 1
ATOM 886 O O . ARG A 1 107 ? -16.969 11.675 10.465 1.00 90.69 107 ARG A O 1
ATOM 893 N N . GLN A 1 108 ? -14.756 11.967 10.384 1.00 89.31 108 GLN A N 1
ATOM 894 C CA . GLN A 1 108 ? -14.434 10.917 11.346 1.00 89.31 108 GLN A CA 1
ATOM 895 C C . GLN A 1 108 ? -14.612 11.401 12.786 1.00 89.31 108 GLN A C 1
ATOM 897 O O . GLN A 1 108 ? -15.040 10.613 13.621 1.00 89.31 108 GLN A O 1
ATOM 902 N N . GLN A 1 109 ? -14.353 12.683 13.060 1.00 90.31 109 GLN A N 1
ATOM 903 C CA . GLN A 1 109 ? -14.676 13.296 14.351 1.00 90.31 109 GLN A CA 1
ATOM 904 C C . GLN A 1 109 ? -16.190 13.298 14.588 1.00 90.31 109 GLN A C 1
ATOM 906 O O . GLN A 1 109 ? -16.637 12.803 15.617 1.00 90.31 109 GLN A O 1
ATOM 911 N N . ARG A 1 110 ? -16.982 13.695 13.582 1.00 91.62 110 ARG A N 1
ATOM 912 C CA . ARG A 1 110 ? -18.450 13.591 13.628 1.00 91.62 110 ARG A CA 1
ATOM 913 C C . ARG A 1 110 ? -18.927 12.158 13.857 1.00 91.62 110 ARG A C 1
ATOM 915 O O . ARG A 1 110 ? -19.830 11.928 14.651 1.00 91.62 110 ARG A O 1
ATOM 922 N N . ARG A 1 111 ? -18.310 11.169 13.196 1.00 92.62 111 ARG A N 1
ATOM 923 C CA . ARG A 1 111 ? -18.662 9.758 13.420 1.00 92.62 111 ARG A CA 1
ATOM 924 C C . ARG A 1 111 ? -18.359 9.310 14.849 1.00 92.62 111 ARG A C 1
ATOM 926 O O . ARG A 1 111 ? -19.184 8.625 15.436 1.00 92.62 111 ARG A O 1
ATOM 933 N N . LEU A 1 112 ? -17.209 9.694 15.402 1.00 92.06 112 LEU A N 1
ATOM 934 C CA . LEU A 1 112 ? -16.861 9.387 16.791 1.00 92.06 112 LEU A CA 1
ATOM 935 C C . LEU A 1 112 ? -17.827 10.052 17.775 1.00 92.06 112 LEU A C 1
ATOM 937 O O . LEU A 1 112 ? -18.257 9.386 18.707 1.00 92.06 112 LEU A O 1
ATOM 941 N N . LYS A 1 113 ? -18.232 11.303 17.531 1.00 93.50 113 LYS A N 1
ATOM 942 C CA . LYS A 1 113 ? -19.269 11.986 18.316 1.00 93.50 113 LYS A CA 1
ATOM 943 C C . LYS A 1 113 ? -20.584 11.206 18.334 1.00 93.50 113 LYS A C 1
ATOM 945 O O . LYS A 1 113 ? -21.057 10.857 19.407 1.00 93.50 113 LYS A O 1
ATOM 950 N N . LEU A 1 114 ? -21.103 10.841 17.158 1.00 93.50 114 LEU A N 1
ATOM 951 C CA . LEU A 1 114 ? -22.330 10.042 17.043 1.00 93.50 114 LEU A CA 1
ATOM 952 C C . LEU A 1 114 ? -22.217 8.693 17.767 1.00 93.50 114 LEU A C 1
ATOM 954 O O . LEU A 1 114 ? -23.182 8.222 18.356 1.00 93.50 114 LEU A O 1
ATOM 958 N N . LEU A 1 115 ? -21.044 8.054 17.728 1.00 92.75 115 LEU A N 1
ATOM 959 C CA . LEU A 1 115 ? -20.813 6.800 18.448 1.00 92.75 115 LEU A CA 1
ATOM 960 C C . LEU A 1 115 ? -20.794 7.009 19.967 1.00 92.75 115 LEU A C 1
ATOM 962 O O . LEU A 1 115 ? -21.347 6.186 20.687 1.00 92.75 115 LEU A O 1
ATOM 966 N N . VAL A 1 116 ? -20.213 8.107 20.460 1.00 93.19 116 VAL A N 1
ATOM 967 C CA . VAL A 1 116 ? -20.253 8.461 21.891 1.00 93.19 116 VAL A CA 1
ATOM 968 C C . VAL A 1 116 ? -21.684 8.754 22.345 1.00 93.19 116 VAL A C 1
ATOM 970 O O . VAL A 1 116 ? -22.078 8.305 23.419 1.00 93.19 116 VAL A O 1
ATOM 973 N N . GLU A 1 117 ? -22.474 9.452 21.528 1.00 92.81 117 GLU A N 1
ATOM 974 C CA . GLU A 1 117 ? -23.895 9.715 21.794 1.00 92.81 117 GLU A CA 1
ATOM 975 C C . GLU A 1 117 ? -24.716 8.415 21.833 1.00 92.81 117 GLU A C 1
ATOM 977 O O . GLU A 1 117 ? -25.523 8.231 22.738 1.00 92.81 117 GLU A O 1
ATOM 982 N N . GLN A 1 118 ? -24.464 7.478 20.910 1.00 92.81 118 GLN A N 1
ATOM 983 C CA . GLN A 1 118 ? -25.152 6.179 20.858 1.00 92.81 118 GLN A CA 1
ATOM 984 C C . GLN A 1 118 ? -24.781 5.239 22.012 1.00 92.81 118 GLN A C 1
ATOM 986 O O . GLN A 1 118 ? -25.632 4.502 22.501 1.00 92.81 118 GLN A O 1
ATOM 991 N N . LEU A 1 119 ? -23.510 5.219 22.415 1.00 91.62 119 LEU A N 1
ATOM 992 C CA . LEU A 1 119 ? -22.999 4.310 23.448 1.00 91.62 119 LEU A CA 1
ATOM 993 C C . LEU A 1 119 ? -23.213 4.839 24.870 1.00 91.62 119 LEU A C 1
ATOM 995 O O . LEU A 1 119 ? -23.190 4.068 25.833 1.00 91.62 119 LEU A O 1
ATOM 999 N N . GLY A 1 120 ? -23.369 6.155 25.002 1.00 91.69 120 GLY A N 1
ATOM 1000 C CA . GLY A 1 120 ? -23.288 6.862 26.269 1.00 91.69 120 GLY A CA 1
ATOM 1001 C C . GLY A 1 120 ? -21.841 7.046 26.742 1.00 91.69 120 GLY A C 1
ATOM 1002 O O . GLY A 1 120 ? -20.952 6.225 26.495 1.00 91.69 120 GLY A O 1
ATOM 1003 N N . ARG A 1 121 ? -21.610 8.135 27.488 1.00 88.50 121 ARG A N 1
ATOM 1004 C CA . ARG A 1 121 ? -20.302 8.471 28.079 1.00 88.50 121 ARG A CA 1
ATOM 1005 C C . ARG A 1 121 ? -19.669 7.336 28.906 1.00 88.50 121 ARG A C 1
ATOM 1007 O O . ARG A 1 121 ? -18.515 7.023 28.622 1.00 88.50 121 ARG A O 1
ATOM 1014 N N . PRO A 1 122 ? -20.363 6.664 29.852 1.00 89.62 122 PRO A N 1
ATOM 1015 C CA . PRO A 1 122 ? -19.715 5.656 30.699 1.00 89.62 122 PRO A CA 1
ATOM 1016 C C . PRO A 1 122 ? -19.223 4.442 29.897 1.00 89.62 122 PRO A C 1
ATOM 1018 O O . PRO A 1 122 ? -18.126 3.933 30.133 1.00 89.62 122 PRO A O 1
ATOM 1021 N N . THR A 1 123 ? -19.992 4.004 28.898 1.00 88.69 123 THR A N 1
ATOM 1022 C CA . THR A 1 123 ? -19.601 2.904 28.007 1.00 88.69 123 THR A CA 1
ATOM 1023 C C . THR A 1 123 ? -18.425 3.307 27.124 1.00 88.69 123 THR A C 1
ATOM 1025 O O . THR A 1 123 ? -17.459 2.552 27.004 1.00 88.69 123 THR A O 1
ATOM 1028 N N . ALA A 1 124 ? -18.464 4.509 26.539 1.00 88.75 124 ALA A N 1
ATOM 1029 C CA . ALA A 1 124 ? -17.378 5.025 25.710 1.00 88.75 124 ALA A CA 1
ATOM 1030 C C . ALA A 1 124 ? -16.066 5.170 26.502 1.00 88.75 124 ALA A C 1
ATOM 1032 O O . ALA A 1 124 ? -15.001 4.812 25.999 1.00 88.75 124 ALA A O 1
ATOM 1033 N N . GLU A 1 125 ? -16.128 5.625 27.756 1.00 88.88 125 GLU A N 1
ATOM 1034 C CA . GLU A 1 125 ? -14.963 5.718 28.644 1.00 88.88 125 GLU A CA 1
ATOM 1035 C C . GLU A 1 125 ? -14.407 4.348 29.029 1.00 88.88 125 GLU A C 1
ATOM 1037 O O . GLU A 1 125 ? -13.185 4.169 29.055 1.00 88.88 125 GLU A O 1
ATOM 1042 N N . LYS A 1 126 ? -15.282 3.367 29.290 1.00 87.06 126 LYS A N 1
ATOM 1043 C CA . LYS A 1 126 ? -14.875 1.978 29.541 1.00 87.06 126 LYS A CA 1
ATOM 1044 C C . LYS A 1 126 ? -14.122 1.402 28.341 1.00 87.06 126 LYS A C 1
ATOM 1046 O O . LYS A 1 126 ? -13.041 0.849 28.523 1.00 87.06 126 LYS A O 1
ATOM 1051 N N . LEU A 1 127 ? -14.652 1.592 27.131 1.00 84.94 127 LEU A N 1
ATOM 1052 C CA . LEU A 1 127 ? -14.023 1.143 25.883 1.00 84.94 127 LEU A CA 1
ATOM 1053 C C . LEU A 1 127 ? -12.701 1.873 25.602 1.00 84.94 127 LEU A C 1
ATOM 1055 O O . LEU A 1 127 ? -11.713 1.246 25.230 1.00 84.94 127 LEU A O 1
ATOM 1059 N N . ALA A 1 128 ? -12.642 3.190 25.822 1.00 83.88 128 ALA A N 1
ATOM 1060 C CA . ALA A 1 128 ? -11.401 3.956 25.697 1.00 83.88 128 ALA A CA 1
ATOM 1061 C C . ALA A 1 128 ? -10.338 3.500 26.716 1.00 83.88 128 ALA A C 1
ATOM 1063 O O . ALA A 1 128 ? -9.143 3.493 26.411 1.00 83.88 128 ALA A O 1
ATOM 1064 N N . GLY A 1 129 ? -10.771 3.074 27.906 1.00 78.62 129 GLY A N 1
ATOM 1065 C CA . GLY A 1 129 ? -9.924 2.544 28.975 1.00 78.62 129 GLY A CA 1
ATOM 1066 C C . GLY A 1 129 ? -9.206 1.229 28.648 1.00 78.62 129 GLY A C 1
ATOM 1067 O O . GLY A 1 129 ? -8.240 0.881 29.327 1.00 78.62 129 GLY A O 1
ATOM 1068 N N . GLU A 1 130 ? -9.619 0.508 27.600 1.00 76.19 130 GLU A N 1
ATOM 1069 C CA . GLU A 1 130 ? -8.927 -0.711 27.157 1.00 76.19 130 GLU A CA 1
ATOM 1070 C C . GLU A 1 130 ? -7.497 -0.407 26.672 1.00 76.19 130 GLU A C 1
ATOM 1072 O O . GLU A 1 130 ? -6.570 -1.187 26.903 1.00 76.19 130 GLU A O 1
ATOM 1077 N N . PHE A 1 131 ? -7.287 0.760 26.052 1.00 72.94 131 PHE A N 1
ATOM 1078 C CA . PHE A 1 131 ? -5.998 1.156 25.470 1.00 72.94 131 PHE A CA 1
ATOM 1079 C C . PHE A 1 131 ? -5.454 2.500 25.984 1.00 72.94 131 PHE A C 1
ATOM 1081 O O . PHE A 1 131 ? -4.265 2.761 25.800 1.00 72.94 131 PHE A O 1
ATOM 1088 N N . LEU A 1 132 ? -6.257 3.324 26.670 1.00 74.38 132 LEU A N 1
ATOM 1089 C CA . LEU A 1 132 ? -5.827 4.560 27.343 1.00 74.38 132 LEU A CA 1
ATOM 1090 C C . LEU A 1 132 ? -5.880 4.411 28.869 1.00 74.38 132 LEU A C 1
ATOM 1092 O O . LEU A 1 132 ? -6.774 3.770 29.410 1.00 74.38 132 LEU A O 1
ATOM 1096 N N . LEU A 1 133 ? -4.935 5.034 29.576 1.00 72.25 133 LEU A N 1
ATOM 1097 C CA . LEU A 1 133 ? -4.837 4.980 31.039 1.00 72.25 133 LEU A CA 1
ATOM 1098 C C . LEU A 1 133 ? -5.211 6.314 31.699 1.00 72.25 133 LEU A C 1
ATOM 1100 O O . LEU A 1 133 ? -5.056 7.385 31.113 1.00 72.25 133 LEU A O 1
ATOM 1104 N N . GLY A 1 134 ? -5.672 6.235 32.950 1.00 76.88 134 GLY A N 1
ATOM 1105 C CA . GLY A 1 134 ? -5.890 7.395 33.817 1.00 76.88 134 GLY A CA 1
ATOM 1106 C C . GLY A 1 134 ? -6.940 8.376 33.292 1.00 76.88 134 GLY A C 1
ATOM 1107 O O . GLY A 1 134 ? -7.987 7.975 32.785 1.00 76.88 134 GLY A O 1
ATOM 1108 N N . THR A 1 135 ? -6.652 9.672 33.417 1.00 80.94 135 THR A N 1
ATOM 1109 C CA . THR A 1 135 ? -7.539 10.778 33.011 1.00 80.94 135 THR A CA 1
ATOM 1110 C C . THR A 1 135 ? -7.633 10.958 31.493 1.00 80.94 135 THR A C 1
ATOM 1112 O O . THR A 1 135 ? -8.550 11.624 31.010 1.00 80.94 135 THR A O 1
ATOM 1115 N N . LEU A 1 136 ? -6.742 10.329 30.712 1.00 80.31 136 LEU A N 1
ATOM 1116 C CA . LEU A 1 136 ? -6.751 10.435 29.249 1.00 80.31 136 LEU A CA 1
ATOM 1117 C C . LEU A 1 136 ? -8.021 9.846 28.630 1.00 80.31 136 LEU A C 1
ATOM 1119 O O . LEU A 1 136 ? -8.513 10.396 27.650 1.00 80.31 136 LEU A O 1
ATOM 1123 N N . LYS A 1 137 ? -8.584 8.770 29.200 1.00 84.25 137 LYS A N 1
ATOM 1124 C CA . LYS A 1 137 ? -9.820 8.161 28.675 1.00 84.25 137 LYS A CA 1
ATOM 1125 C C . LYS A 1 137 ? -11.003 9.137 28.730 1.00 84.25 137 LYS A C 1
ATOM 1127 O O . LYS A 1 137 ? -11.725 9.261 27.748 1.00 84.25 137 LYS A O 1
ATOM 1132 N N . VAL A 1 138 ? -11.127 9.886 29.828 1.00 85.94 138 VAL A N 1
ATOM 1133 C CA . VAL A 1 138 ? -12.194 10.878 30.037 1.00 85.94 138 VAL A CA 1
ATOM 1134 C C . VAL A 1 138 ? -12.005 12.048 29.074 1.00 85.94 138 VAL A C 1
ATOM 1136 O O . VAL A 1 138 ? -12.902 12.360 28.293 1.00 85.94 138 VAL A O 1
ATOM 1139 N N . ARG A 1 139 ? -10.788 12.613 29.024 1.00 86.31 139 ARG A N 1
ATOM 1140 C CA . ARG A 1 139 ? -10.451 13.726 28.118 1.00 86.31 139 ARG A CA 1
ATOM 1141 C C . ARG A 1 139 ? -10.683 13.377 26.649 1.00 86.31 139 ARG A C 1
ATOM 1143 O O . ARG A 1 139 ? -11.126 14.219 25.876 1.00 86.31 139 ARG A O 1
ATOM 1150 N N . VAL A 1 140 ? -10.384 12.143 26.241 1.00 86.44 140 VAL A N 1
ATOM 1151 C CA . VAL A 1 140 ? -10.576 11.692 24.855 1.00 86.44 140 VAL A CA 1
ATOM 1152 C C . VAL A 1 140 ? -12.051 11.541 24.502 1.00 86.44 140 VAL A C 1
ATOM 1154 O O . VAL A 1 140 ? -12.444 11.940 23.405 1.00 86.44 140 VAL A O 1
ATOM 1157 N N . VAL A 1 141 ? -12.874 10.996 25.400 1.00 88.12 141 VAL A N 1
ATOM 1158 C CA . VAL A 1 141 ? -14.322 10.875 25.169 1.00 88.12 141 VAL A CA 1
ATOM 1159 C C . VAL A 1 141 ? -14.980 12.255 25.121 1.00 88.12 141 VAL A C 1
ATOM 1161 O O . VAL A 1 141 ? -15.772 12.522 24.217 1.00 88.12 141 VAL A O 1
ATOM 1164 N N . GLU A 1 142 ? -14.583 13.169 26.006 1.00 89.69 142 GLU A N 1
ATOM 1165 C CA . GLU A 1 142 ? -15.026 14.568 25.984 1.00 89.69 142 GLU A CA 1
ATOM 1166 C C . GLU A 1 142 ? -14.624 15.281 24.681 1.00 89.69 142 GLU A C 1
ATOM 1168 O O . GLU A 1 142 ? -15.427 15.974 24.049 1.00 89.69 142 GLU A O 1
ATOM 1173 N N . ALA A 1 143 ? -13.397 15.053 24.212 1.00 87.81 143 ALA A N 1
ATOM 1174 C CA . ALA A 1 143 ? -12.912 15.591 22.946 1.00 87.81 143 ALA A CA 1
ATOM 1175 C C . ALA A 1 143 ? -13.634 15.009 21.723 1.00 87.81 143 ALA A C 1
ATOM 1177 O O . ALA A 1 143 ? -13.819 15.705 20.722 1.00 87.81 143 ALA A O 1
ATOM 1178 N N . CYS A 1 144 ? -14.056 13.743 21.795 1.00 88.62 144 CYS A N 1
ATOM 1179 C CA . CYS A 1 144 ? -14.904 13.135 20.773 1.00 88.62 144 CYS A CA 1
ATOM 1180 C C . CYS A 1 144 ? -16.290 13.792 20.753 1.00 88.62 144 CYS A C 1
ATOM 1182 O O . CYS A 1 144 ? -16.782 14.103 19.672 1.00 88.62 144 CYS A O 1
ATOM 1184 N N . ALA A 1 145 ? -16.889 14.055 21.919 1.00 87.38 145 ALA A N 1
ATOM 1185 C CA . ALA A 1 145 ? -18.199 14.701 22.026 1.00 87.38 145 ALA A CA 1
ATOM 1186 C C . ALA A 1 145 ? -18.191 16.169 21.552 1.00 87.38 145 ALA A C 1
ATOM 1188 O O . ALA A 1 145 ? -19.169 16.643 20.976 1.00 87.38 145 ALA A O 1
ATOM 1189 N N . SER A 1 146 ? -17.078 16.879 21.754 1.00 85.81 146 SER A N 1
ATOM 1190 C CA . SER A 1 146 ? -16.913 18.297 21.397 1.00 85.81 146 SER A CA 1
ATOM 1191 C C . SER A 1 146 ? -16.299 18.551 20.011 1.00 85.81 146 SER A C 1
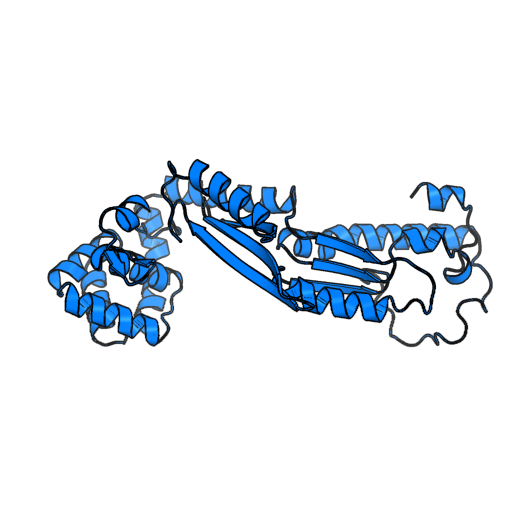ATOM 1193 O O . SER A 1 146 ? -16.062 19.703 19.660 1.00 85.81 146 SER A O 1
ATOM 1195 N N . GLU A 1 147 ? -16.034 17.507 19.215 1.00 84.12 147 GLU A N 1
ATOM 1196 C CA . GLU A 1 147 ? -15.373 17.601 17.894 1.00 84.12 147 GLU A CA 1
ATOM 1197 C C . GLU A 1 147 ? -13.997 18.308 17.934 1.00 84.12 147 GLU A C 1
ATOM 1199 O O . GLU A 1 147 ? -13.559 18.921 16.960 1.00 84.12 147 GLU A O 1
ATOM 1204 N N . ARG A 1 148 ? -13.287 18.215 19.067 1.00 83.50 148 ARG A N 1
ATOM 1205 C CA . ARG A 1 148 ? -11.962 18.828 19.295 1.00 83.50 148 ARG A CA 1
ATOM 1206 C C . ARG A 1 148 ? -10.886 17.773 19.536 1.00 83.50 148 ARG A C 1
ATOM 1208 O O . ARG A 1 148 ? -10.039 17.898 20.416 1.00 83.50 148 ARG A O 1
ATOM 1215 N N . LEU A 1 149 ? -10.906 16.708 18.737 1.00 82.44 149 LEU A N 1
ATOM 1216 C CA . LEU A 1 149 ? -10.054 15.542 18.970 1.00 82.44 149 LEU A CA 1
ATOM 1217 C C . LEU A 1 149 ? -8.594 15.771 18.531 1.00 82.44 149 LEU A C 1
ATOM 1219 O O . LEU A 1 149 ? -7.668 15.358 19.222 1.00 82.44 149 LEU A O 1
ATOM 1223 N N . ASN A 1 150 ? -8.371 16.465 17.411 1.00 83.25 150 ASN A N 1
ATOM 1224 C CA . ASN A 1 150 ? -7.043 16.663 16.805 1.00 83.25 150 ASN A CA 1
ATOM 1225 C C . ASN A 1 150 ? -5.924 17.161 17.740 1.00 83.25 150 ASN A C 1
ATOM 1227 O O . ASN A 1 150 ? -4.868 16.523 17.741 1.00 83.25 150 ASN A O 1
ATOM 1231 N N . PRO A 1 151 ? -6.098 18.245 18.526 1.00 81.00 151 PRO A N 1
ATOM 1232 C CA . PRO A 1 151 ? -5.021 18.747 19.384 1.00 81.00 151 PRO A CA 1
ATOM 1233 C C . PRO A 1 151 ? -4.581 17.712 20.430 1.00 81.00 151 PRO A C 1
ATOM 1235 O O . PRO A 1 151 ? -3.397 17.607 20.743 1.00 81.00 151 PRO A O 1
ATOM 1238 N N . LEU A 1 152 ? -5.514 16.888 20.915 1.00 82.19 152 LEU A N 1
ATOM 1239 C CA . LEU A 1 152 ? -5.230 15.845 21.898 1.00 82.19 152 LEU A CA 1
ATOM 1240 C C . LEU A 1 152 ? -4.587 14.605 21.270 1.00 82.19 152 LEU A C 1
ATOM 1242 O O . LEU A 1 152 ? -3.718 13.997 21.890 1.00 82.19 152 LEU A O 1
ATOM 1246 N N . LEU A 1 153 ? -4.941 14.236 20.033 1.00 80.88 153 LEU A N 1
ATOM 1247 C CA . LEU A 1 153 ? -4.330 13.074 19.367 1.00 80.88 153 LEU A CA 1
ATOM 1248 C C . LEU A 1 153 ? -2.821 13.238 19.181 1.00 80.88 153 LEU A C 1
ATOM 1250 O O . LEU A 1 153 ? -2.086 12.264 19.339 1.00 80.88 153 LEU A O 1
ATOM 1254 N N . ALA A 1 154 ? -2.358 14.449 18.864 1.00 76.00 154 ALA A N 1
ATOM 1255 C CA . ALA A 1 154 ? -0.933 14.730 18.708 1.00 76.00 154 ALA A CA 1
ATOM 1256 C C . ALA A 1 154 ? -0.167 14.522 20.027 1.00 76.00 154 ALA A C 1
ATOM 1258 O O . ALA A 1 154 ? 0.874 13.863 20.036 1.00 76.00 154 ALA A O 1
ATOM 1259 N N . GLN A 1 155 ? -0.725 15.004 21.143 1.00 78.25 155 GLN A N 1
ATOM 1260 C CA . GLN A 1 155 ? -0.152 14.831 22.482 1.00 78.25 155 GLN A CA 1
ATOM 1261 C C . GLN A 1 155 ? -0.142 13.356 22.908 1.00 78.25 155 GLN A C 1
ATOM 1263 O O . GLN A 1 155 ? 0.880 12.834 23.355 1.00 78.25 155 GLN A O 1
ATOM 1268 N N . ILE A 1 156 ? -1.259 12.653 22.699 1.00 75.19 156 ILE A N 1
ATOM 1269 C CA . ILE A 1 156 ? -1.398 11.241 23.074 1.00 75.19 156 ILE A CA 1
ATOM 1270 C C . ILE A 1 156 ? -0.464 10.365 22.245 1.00 75.19 156 ILE A C 1
ATOM 1272 O O . ILE A 1 156 ? 0.108 9.426 22.783 1.00 75.19 156 ILE A O 1
ATOM 1276 N N . LYS A 1 157 ? -0.257 10.656 20.956 1.00 73.25 157 LYS A N 1
ATOM 1277 C CA . LYS A 1 157 ? 0.668 9.883 20.115 1.00 73.25 157 LYS A CA 1
ATOM 1278 C C . LYS A 1 157 ? 2.094 9.885 20.678 1.00 73.25 157 LYS A C 1
ATOM 1280 O O . LYS A 1 157 ? 2.744 8.841 20.655 1.00 73.25 157 LYS A O 1
ATOM 1285 N N . ALA A 1 158 ? 2.559 11.025 21.194 1.00 68.88 158 ALA A N 1
ATOM 1286 C CA . ALA A 1 158 ? 3.877 11.139 21.817 1.00 68.88 158 ALA A CA 1
ATOM 1287 C C . ALA A 1 158 ? 3.964 10.325 23.122 1.00 68.88 158 ALA A C 1
ATOM 1289 O O . ALA A 1 158 ? 4.934 9.602 23.339 1.00 68.88 158 ALA A O 1
ATOM 1290 N N . GLN A 1 159 ? 2.918 10.374 23.952 1.00 66.19 159 GLN A N 1
ATOM 1291 C CA . GLN A 1 159 ? 2.873 9.659 25.234 1.00 66.19 159 GLN A CA 1
ATOM 1292 C C . GLN A 1 159 ? 2.629 8.147 25.084 1.00 66.19 159 GLN A C 1
ATOM 1294 O O . GLN A 1 159 ? 3.207 7.352 25.822 1.00 66.19 159 GLN A O 1
ATOM 1299 N N . ALA A 1 160 ? 1.827 7.724 24.103 1.00 62.25 160 ALA A N 1
ATOM 1300 C CA . ALA A 1 160 ? 1.453 6.325 23.877 1.00 62.25 160 ALA A CA 1
ATOM 1301 C C . ALA A 1 160 ? 2.647 5.433 23.495 1.00 62.25 160 ALA A C 1
ATOM 1303 O O . ALA A 1 160 ? 2.628 4.231 23.768 1.00 62.25 160 ALA A O 1
ATOM 1304 N N . TRP A 1 161 ? 3.699 6.009 22.901 1.00 56.72 161 TRP A N 1
ATOM 1305 C CA . TRP A 1 161 ? 4.964 5.303 22.669 1.00 56.72 161 TRP A CA 1
ATOM 1306 C C . TRP A 1 161 ? 5.647 4.909 23.987 1.00 56.72 161 TRP A C 1
ATOM 1308 O O . TRP A 1 161 ? 6.131 3.787 24.113 1.00 56.72 161 TRP A O 1
ATOM 1318 N N . GLN A 1 162 ? 5.614 5.788 24.994 1.00 55.25 162 GLN A N 1
ATOM 1319 C CA . GLN A 1 162 ? 6.214 5.539 26.310 1.00 55.25 162 GLN A CA 1
ATOM 1320 C C . GLN A 1 162 ? 5.400 4.526 27.121 1.00 55.25 162 GLN A C 1
ATOM 1322 O O . GLN A 1 162 ? 5.955 3.603 27.712 1.00 55.25 162 GLN A O 1
ATOM 1327 N N . THR A 1 163 ? 4.069 4.645 27.112 1.00 55.00 163 THR A N 1
ATOM 1328 C CA . THR A 1 163 ? 3.198 3.777 27.927 1.00 55.00 163 THR A CA 1
ATOM 1329 C C . THR A 1 163 ? 3.178 2.330 27.444 1.00 55.00 163 THR A C 1
ATOM 1331 O O . THR A 1 163 ? 2.917 1.409 28.217 1.00 55.00 163 THR A O 1
ATOM 1334 N N . SER A 1 164 ? 3.439 2.105 26.159 1.00 52.25 164 SER A N 1
ATOM 1335 C CA . SER A 1 164 ? 3.364 0.763 25.595 1.00 52.25 164 SER A CA 1
ATOM 1336 C C . SER A 1 164 ? 4.658 -0.039 25.678 1.00 52.25 164 SER A C 1
ATOM 1338 O O . SER A 1 164 ? 4.601 -1.263 25.810 1.00 52.25 164 SER A O 1
ATOM 1340 N N . LEU A 1 165 ? 5.808 0.645 25.729 1.00 51.34 165 LEU A N 1
ATOM 1341 C CA . LEU A 1 165 ? 7.082 0.047 26.142 1.00 51.34 165 LEU A CA 1
ATOM 1342 C C . LEU A 1 165 ? 6.956 -0.649 27.506 1.00 51.34 165 LEU A C 1
ATOM 1344 O O . LEU A 1 165 ? 7.481 -1.742 27.688 1.00 51.34 165 LEU A O 1
ATOM 1348 N N . VAL A 1 166 ? 6.189 -0.054 28.424 1.00 54.59 166 VAL A N 1
ATOM 1349 C CA . VAL A 1 166 ? 5.963 -0.585 29.777 1.00 54.59 166 VAL A CA 1
ATOM 1350 C C . VAL A 1 166 ? 4.962 -1.748 29.793 1.00 54.59 166 VAL A C 1
ATOM 1352 O O . VAL A 1 166 ? 5.112 -2.679 30.577 1.00 54.59 166 VAL A O 1
ATOM 1355 N N . ARG A 1 167 ? 3.935 -1.731 28.931 1.00 59.44 167 ARG A N 1
ATOM 1356 C CA . ARG A 1 167 ? 2.843 -2.721 28.979 1.00 59.44 167 ARG A CA 1
ATOM 1357 C C . ARG A 1 167 ? 3.175 -4.057 28.312 1.00 59.44 167 ARG A C 1
ATOM 1359 O O . ARG A 1 167 ? 2.704 -5.076 28.801 1.00 59.44 167 ARG A O 1
ATOM 1366 N N . ASN A 1 168 ? 3.892 -4.071 27.182 1.00 62.84 168 ASN A N 1
ATOM 1367 C CA . ASN A 1 168 ? 4.186 -5.309 26.434 1.00 62.84 168 ASN A CA 1
ATOM 1368 C C . ASN A 1 168 ? 5.465 -5.198 25.564 1.00 62.84 168 ASN A C 1
ATOM 1370 O O . ASN A 1 168 ? 5.370 -5.201 24.330 1.00 62.84 168 ASN A O 1
ATOM 1374 N N . PRO A 1 169 ? 6.670 -5.160 26.162 1.00 65.44 169 PRO A N 1
ATOM 1375 C CA . PRO A 1 169 ? 7.924 -4.973 25.422 1.00 65.44 169 PRO A CA 1
ATOM 1376 C C . PRO A 1 169 ? 8.214 -6.113 24.431 1.00 65.44 169 PRO A C 1
ATOM 1378 O O . PRO A 1 169 ? 8.571 -5.866 23.281 1.00 65.44 169 PRO A O 1
ATOM 1381 N N . LEU A 1 170 ? 7.976 -7.368 24.832 1.00 65.25 170 LEU A N 1
ATOM 1382 C CA . LEU A 1 170 ? 8.224 -8.545 23.987 1.00 65.25 170 LEU A CA 1
ATOM 1383 C C . LEU A 1 170 ? 7.361 -8.556 22.716 1.00 65.25 170 LEU A C 1
ATOM 1385 O O . LEU A 1 170 ? 7.820 -8.967 21.652 1.00 65.25 170 LEU A O 1
ATOM 1389 N N . ARG A 1 171 ? 6.117 -8.070 22.803 1.00 65.56 171 ARG A N 1
ATOM 1390 C CA . ARG A 1 171 ? 5.213 -8.004 21.644 1.00 65.56 171 ARG A CA 1
ATOM 1391 C C . ARG A 1 171 ? 5.617 -6.898 20.676 1.00 65.56 171 ARG A C 1
ATOM 1393 O O . ARG A 1 171 ? 5.545 -7.108 19.474 1.00 65.56 171 ARG A O 1
ATOM 1400 N N . LEU A 1 172 ? 6.108 -5.769 21.189 1.00 66.38 172 LEU A N 1
ATOM 1401 C CA . LEU A 1 172 ? 6.646 -4.689 20.361 1.00 66.38 172 LEU A CA 1
ATOM 1402 C C . LEU A 1 172 ? 7.856 -5.171 19.550 1.00 66.38 172 LEU A C 1
ATOM 1404 O O . LEU A 1 172 ? 7.951 -4.883 18.359 1.00 66.38 172 LEU A O 1
ATOM 1408 N N . ILE A 1 173 ? 8.739 -5.962 20.169 1.00 68.38 173 ILE A N 1
ATOM 1409 C CA . ILE A 1 173 ? 9.881 -6.582 19.484 1.00 68.38 173 ILE A CA 1
ATOM 1410 C C . ILE A 1 173 ? 9.405 -7.562 18.404 1.00 68.38 173 ILE A C 1
ATOM 1412 O O . ILE A 1 173 ? 9.898 -7.505 17.279 1.00 68.38 173 ILE A O 1
ATOM 1416 N N . ALA A 1 174 ? 8.433 -8.426 18.714 1.00 72.44 174 ALA A N 1
ATOM 1417 C CA . ALA A 1 174 ? 7.881 -9.373 17.745 1.00 72.44 174 ALA A CA 1
ATOM 1418 C C . ALA A 1 174 ? 7.230 -8.666 16.539 1.00 72.44 174 ALA A C 1
ATOM 1420 O O . ALA A 1 174 ? 7.467 -9.057 15.394 1.00 72.44 174 ALA A O 1
ATOM 1421 N N . ASP A 1 175 ? 6.474 -7.591 16.778 1.00 67.94 175 ASP A N 1
ATOM 1422 C CA . ASP A 1 175 ? 5.871 -6.771 15.723 1.00 67.94 175 ASP A CA 1
ATOM 1423 C C . ASP A 1 175 ? 6.946 -6.095 14.860 1.00 67.94 175 ASP A C 1
ATOM 1425 O O . ASP A 1 175 ? 6.871 -6.135 13.630 1.00 67.94 175 ASP A O 1
ATOM 1429 N N . LEU A 1 176 ? 7.990 -5.538 15.487 1.00 71.38 176 LEU A N 1
ATOM 1430 C CA . LEU A 1 176 ? 9.111 -4.915 14.782 1.00 71.38 176 LEU A CA 1
ATOM 1431 C C . LEU A 1 176 ? 9.877 -5.933 13.922 1.00 71.38 176 LEU A C 1
ATOM 1433 O O . LEU A 1 176 ? 10.250 -5.634 12.785 1.00 71.38 176 LEU A O 1
ATOM 1437 N N . LEU A 1 177 ? 10.101 -7.140 14.448 1.00 77.62 177 LEU A N 1
ATOM 1438 C CA . LEU A 1 177 ? 10.759 -8.233 13.734 1.00 77.62 177 LEU A CA 1
ATOM 1439 C C . LEU A 1 177 ? 9.922 -8.681 12.529 1.00 77.62 177 LEU A C 1
ATOM 1441 O O . LEU A 1 177 ? 10.454 -8.824 11.430 1.00 77.62 177 LEU A O 1
ATOM 1445 N N . SER A 1 178 ? 8.611 -8.846 12.718 1.00 73.00 178 SER A N 1
ATOM 1446 C CA . SER A 1 178 ? 7.668 -9.212 11.655 1.00 73.00 178 SER A CA 1
ATOM 1447 C C . SER A 1 178 ? 7.604 -8.143 10.557 1.00 73.00 178 SER A C 1
ATOM 1449 O O . SER A 1 178 ? 7.663 -8.459 9.365 1.00 73.00 178 SER A O 1
ATOM 1451 N N . ASP A 1 179 ? 7.586 -6.863 10.939 1.00 73.25 179 ASP A N 1
ATOM 1452 C CA . ASP A 1 179 ? 7.651 -5.737 10.005 1.00 73.25 179 ASP A CA 1
ATOM 1453 C C . ASP A 1 179 ? 8.967 -5.725 9.209 1.00 73.25 179 ASP A C 1
ATOM 1455 O O . ASP A 1 179 ? 8.944 -5.538 7.988 1.00 73.25 179 ASP A O 1
ATOM 1459 N N . ARG A 1 180 ? 10.112 -5.973 9.861 1.00 78.31 180 ARG A N 1
ATOM 1460 C CA . ARG A 1 180 ? 11.415 -6.069 9.177 1.00 78.31 180 ARG A CA 1
ATOM 1461 C C . ARG A 1 180 ? 11.482 -7.267 8.237 1.00 78.31 180 ARG A C 1
ATOM 1463 O O . ARG A 1 180 ? 11.867 -7.099 7.081 1.00 78.31 180 ARG A O 1
ATOM 1470 N N . MET A 1 181 ? 11.054 -8.444 8.688 1.00 80.56 181 MET A N 1
ATOM 1471 C CA . MET A 1 181 ? 10.997 -9.654 7.862 1.00 80.56 181 MET A CA 1
ATOM 1472 C C . MET A 1 181 ? 10.123 -9.431 6.622 1.00 80.56 181 MET A C 1
ATOM 1474 O O . MET A 1 181 ? 10.485 -9.830 5.515 1.00 80.56 181 MET 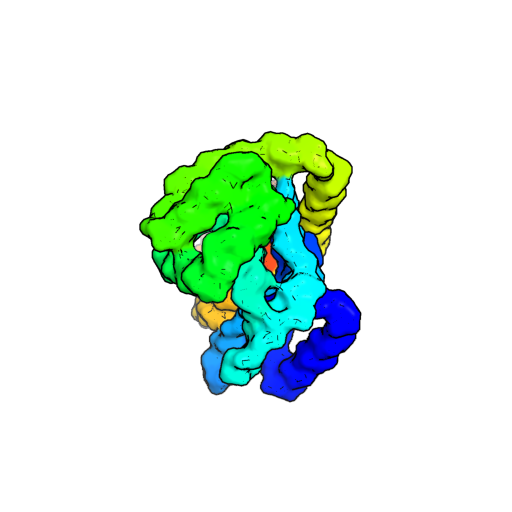A O 1
ATOM 1478 N N . ARG A 1 182 ? 9.005 -8.706 6.765 1.00 76.12 182 ARG A N 1
ATOM 1479 C CA . ARG A 1 182 ? 8.158 -8.307 5.633 1.00 76.12 182 ARG A CA 1
ATOM 1480 C C . ARG A 1 182 ? 8.890 -7.398 4.650 1.00 76.12 182 ARG A C 1
ATOM 1482 O O . ARG A 1 182 ? 8.745 -7.592 3.445 1.00 76.12 182 ARG A O 1
ATOM 1489 N N . LEU A 1 183 ? 9.632 -6.398 5.129 1.00 78.75 183 LEU A N 1
ATOM 1490 C CA . LEU A 1 183 ? 10.401 -5.504 4.254 1.00 78.75 183 LEU A CA 1
ATOM 1491 C C . LEU A 1 183 ? 11.471 -6.275 3.477 1.00 78.75 183 LEU A C 1
ATOM 1493 O O . LEU A 1 183 ? 11.590 -6.084 2.269 1.00 78.75 183 LEU A O 1
ATOM 1497 N N . VAL A 1 184 ? 12.173 -7.196 4.140 1.00 82.69 184 VAL A N 1
ATOM 1498 C CA . VAL A 1 184 ? 13.147 -8.085 3.491 1.00 82.69 184 VAL A CA 1
ATOM 1499 C C . VAL A 1 184 ? 12.461 -8.973 2.458 1.00 82.69 184 VAL A C 1
ATOM 1501 O O . VAL A 1 184 ? 12.939 -9.072 1.334 1.00 82.69 184 VAL A O 1
ATOM 1504 N N . ARG A 1 185 ? 11.302 -9.556 2.777 1.00 81.12 185 ARG A N 1
ATOM 1505 C CA . ARG A 1 185 ? 10.546 -10.377 1.823 1.00 81.12 185 ARG A CA 1
ATOM 1506 C C . ARG A 1 185 ? 10.047 -9.575 0.621 1.00 81.12 185 ARG A C 1
ATOM 1508 O O . ARG A 1 185 ? 10.159 -10.062 -0.492 1.00 81.12 185 ARG A O 1
ATOM 1515 N N . ARG A 1 186 ? 9.534 -8.355 0.820 1.00 79.44 186 ARG A N 1
ATOM 1516 C CA . ARG A 1 186 ? 9.130 -7.436 -0.269 1.00 79.44 186 ARG A CA 1
ATOM 1517 C C . ARG A 1 186 ? 10.304 -6.991 -1.124 1.00 79.44 186 ARG A C 1
ATOM 1519 O O . ARG A 1 186 ? 10.134 -6.699 -2.305 1.00 79.44 186 ARG A O 1
ATOM 1526 N N . TRP A 1 187 ? 11.484 -6.906 -0.516 1.00 81.56 187 TRP A N 1
ATOM 1527 C CA . TRP A 1 187 ? 12.711 -6.858 -1.276 1.00 81.56 187 TRP A CA 1
ATOM 1528 C C . TRP A 1 187 ? 12.827 -8.198 -2.012 1.00 81.56 187 TRP A C 1
ATOM 1530 O O . TRP A 1 187 ? 12.373 -8.278 -3.135 1.00 81.56 187 TRP A O 1
ATOM 1540 N N . LEU A 1 188 ? 13.262 -9.304 -1.428 1.00 81.62 188 LEU A N 1
ATOM 1541 C CA . LEU A 1 188 ? 13.519 -10.570 -2.147 1.00 81.62 188 LEU A CA 1
ATOM 1542 C C . LEU A 1 188 ? 12.470 -10.995 -3.209 1.00 81.62 188 LEU A C 1
ATOM 1544 O O . LEU A 1 188 ? 12.866 -11.405 -4.295 1.00 81.62 188 LEU A O 1
ATOM 1548 N N . GLN A 1 189 ? 11.173 -10.800 -2.959 1.00 79.12 189 GLN A N 1
ATOM 1549 C CA . GLN A 1 189 ? 10.057 -11.046 -3.880 1.00 79.12 189 GLN A CA 1
ATOM 1550 C C . GLN A 1 189 ? 9.261 -9.750 -4.149 1.00 79.12 189 GLN A C 1
ATOM 1552 O O . GLN A 1 189 ? 8.264 -9.489 -3.465 1.00 79.12 189 GLN A O 1
ATOM 1557 N N . PRO A 1 190 ? 9.690 -8.906 -5.109 1.00 79.12 190 PRO A N 1
ATOM 1558 C CA . PRO A 1 190 ? 8.981 -7.672 -5.421 1.00 79.12 190 PRO A CA 1
ATOM 1559 C C . PRO A 1 190 ? 7.625 -7.958 -6.080 1.00 79.12 190 PRO A C 1
ATOM 1561 O O . PRO A 1 190 ? 7.497 -8.861 -6.899 1.00 79.12 190 PRO A O 1
ATOM 1564 N N . THR A 1 191 ? 6.620 -7.157 -5.733 1.00 80.69 191 THR A N 1
ATOM 1565 C CA . THR A 1 191 ? 5.244 -7.237 -6.263 1.00 80.69 191 THR A CA 1
ATOM 1566 C C . THR A 1 191 ? 4.989 -6.278 -7.430 1.00 80.69 191 THR A C 1
ATOM 1568 O O . THR A 1 191 ? 3.909 -6.286 -8.019 1.00 80.69 191 THR A O 1
ATOM 1571 N N . GLY A 1 192 ? 5.951 -5.403 -7.730 1.00 80.31 192 GLY A N 1
ATOM 1572 C CA . GLY A 1 192 ? 5.921 -4.521 -8.892 1.00 80.31 192 GLY A CA 1
ATOM 1573 C C . GLY A 1 192 ? 6.230 -5.257 -10.193 1.00 80.31 192 GLY A C 1
ATOM 1574 O O . GLY A 1 192 ? 6.708 -6.389 -10.181 1.00 80.31 192 GLY A O 1
ATOM 1575 N N . LEU A 1 193 ? 5.976 -4.588 -11.314 1.00 82.56 193 LEU A N 1
ATOM 1576 C CA . LEU A 1 193 ? 6.157 -5.146 -12.653 1.00 82.56 193 LEU A CA 1
ATOM 1577 C C . LEU A 1 193 ? 7.179 -4.315 -13.428 1.00 82.56 193 LEU A C 1
ATOM 1579 O O . LEU A 1 193 ? 7.114 -3.086 -13.415 1.00 82.56 193 LEU A O 1
ATOM 1583 N N . LEU A 1 194 ? 8.106 -4.986 -14.108 1.00 83.62 194 LEU A N 1
ATOM 1584 C CA . LEU A 1 194 ? 9.022 -4.371 -15.063 1.00 83.62 194 LEU A CA 1
ATOM 1585 C C . LEU A 1 194 ? 8.640 -4.828 -16.469 1.00 83.62 194 LEU A C 1
ATOM 1587 O O . LEU A 1 194 ? 8.585 -6.027 -16.728 1.00 83.62 194 LEU A O 1
ATOM 1591 N N . VAL A 1 195 ? 8.392 -3.875 -17.363 1.00 82.56 195 VAL A N 1
ATOM 1592 C CA . VAL A 1 195 ? 8.041 -4.125 -18.764 1.00 82.56 195 VAL A CA 1
ATOM 1593 C C . VAL A 1 195 ? 9.029 -3.386 -19.653 1.00 82.56 195 VAL A C 1
ATOM 1595 O O . VAL A 1 195 ? 9.198 -2.176 -19.527 1.00 82.56 195 VAL A O 1
ATOM 1598 N N . ALA A 1 196 ? 9.673 -4.101 -20.567 1.00 81.31 196 ALA A N 1
ATOM 1599 C CA . ALA A 1 196 ? 10.501 -3.508 -21.607 1.00 81.31 196 ALA A CA 1
ATOM 1600 C C . ALA A 1 196 ? 9.782 -3.619 -22.952 1.00 81.31 196 ALA A C 1
ATOM 1602 O O . ALA A 1 196 ? 9.415 -4.715 -23.368 1.00 81.31 196 ALA A O 1
ATOM 1603 N N . VAL A 1 197 ? 9.589 -2.486 -23.628 1.00 79.56 197 VAL A N 1
ATOM 1604 C CA . VAL A 1 197 ? 9.015 -2.434 -24.975 1.00 79.56 197 VAL A CA 1
ATOM 1605 C C . VAL A 1 197 ? 10.151 -2.193 -25.963 1.00 79.56 197 VAL A C 1
ATOM 1607 O O . VAL A 1 197 ? 10.774 -1.127 -25.985 1.00 79.56 197 VAL A O 1
ATOM 1610 N N . THR A 1 198 ? 10.439 -3.204 -26.777 1.00 78.62 198 THR A N 1
ATOM 1611 C CA . THR A 1 198 ? 11.450 -3.174 -27.840 1.00 78.62 198 THR A CA 1
ATOM 1612 C C . THR A 1 198 ? 10.771 -3.234 -29.208 1.00 78.62 198 THR A C 1
ATOM 1614 O O . THR A 1 198 ? 9.643 -3.698 -29.343 1.00 78.62 198 THR A O 1
ATOM 1617 N N . GLY A 1 199 ? 11.419 -2.683 -30.235 1.00 72.00 199 GLY A N 1
ATOM 1618 C CA . GLY A 1 199 ? 10.867 -2.635 -31.592 1.00 72.00 199 GLY A CA 1
ATOM 1619 C C . GLY A 1 199 ? 11.496 -1.531 -32.443 1.00 72.00 199 GLY A C 1
ATOM 1620 O O . GLY A 1 199 ? 12.227 -0.695 -31.903 1.00 72.00 199 GLY A O 1
ATOM 1621 N N . PRO A 1 200 ? 11.229 -1.502 -33.755 1.00 69.38 200 PRO A N 1
ATOM 1622 C CA . PRO A 1 200 ? 11.835 -0.541 -34.673 1.00 69.38 200 PRO A CA 1
ATOM 1623 C C . PRO A 1 200 ? 11.370 0.905 -34.422 1.00 69.38 200 PRO A C 1
ATOM 1625 O O . PRO A 1 200 ? 10.332 1.160 -33.800 1.00 69.38 200 PRO A O 1
ATOM 1628 N N . ASP A 1 201 ? 12.166 1.873 -34.879 1.00 68.12 201 ASP A N 1
ATOM 1629 C CA . ASP A 1 201 ? 11.829 3.300 -34.817 1.00 68.12 201 ASP A CA 1
ATOM 1630 C C . ASP A 1 201 ? 10.582 3.572 -35.676 1.00 68.12 201 ASP A C 1
ATOM 1632 O O . ASP A 1 201 ? 10.475 3.073 -36.790 1.00 68.12 201 ASP A O 1
ATOM 1636 N N . GLY A 1 202 ? 9.620 4.339 -35.152 1.00 66.69 202 GLY A N 1
ATOM 1637 C CA . GLY A 1 202 ? 8.374 4.663 -35.864 1.00 66.69 202 GLY A CA 1
ATOM 1638 C C . GLY A 1 202 ? 7.205 3.689 -35.654 1.00 66.69 202 GLY A C 1
ATOM 1639 O O . GLY A 1 202 ? 6.095 4.004 -36.059 1.00 66.69 202 GLY A O 1
ATOM 1640 N N . ALA A 1 203 ? 7.386 2.571 -34.942 1.00 75.25 203 ALA A N 1
ATOM 1641 C CA . ALA A 1 203 ? 6.319 1.588 -34.683 1.00 75.25 203 ALA A CA 1
ATOM 1642 C C . ALA A 1 203 ? 5.251 2.019 -33.646 1.00 75.25 203 ALA A C 1
ATOM 1644 O O . ALA A 1 203 ? 4.495 1.186 -33.156 1.00 75.25 203 ALA A O 1
ATOM 1645 N N . GLY A 1 204 ? 5.215 3.292 -33.235 1.00 75.38 204 GLY A N 1
ATOM 1646 C CA . GLY A 1 204 ? 4.252 3.781 -32.234 1.00 75.38 204 GLY A CA 1
ATOM 1647 C C . GLY A 1 204 ? 4.522 3.341 -30.785 1.00 75.38 204 GLY A C 1
ATOM 1648 O O . GLY A 1 204 ? 3.640 3.449 -29.937 1.00 75.38 204 GLY A O 1
ATOM 1649 N N . LYS A 1 205 ? 5.735 2.865 -30.460 1.00 80.50 205 LYS A N 1
ATOM 1650 C CA . LYS A 1 205 ? 6.104 2.381 -29.109 1.00 80.50 205 LYS A CA 1
ATOM 1651 C C . LYS A 1 205 ? 5.825 3.397 -28.004 1.00 80.50 205 LYS A C 1
ATOM 1653 O O . LYS A 1 205 ? 5.272 3.034 -26.974 1.00 80.50 205 LYS A O 1
ATOM 1658 N N . SER A 1 206 ? 6.189 4.659 -28.220 1.00 75.50 206 SER A N 1
ATOM 1659 C CA . SER A 1 206 ? 5.986 5.717 -27.227 1.00 75.50 206 SER A CA 1
ATOM 1660 C C . SER A 1 206 ? 4.493 5.942 -26.959 1.00 75.50 206 SER A C 1
ATOM 1662 O O . SER A 1 206 ? 4.094 6.074 -25.807 1.00 75.50 206 SER A O 1
ATOM 1664 N N . THR A 1 207 ? 3.662 5.859 -28.002 1.00 80.00 207 THR A N 1
ATOM 1665 C CA . THR A 1 207 ? 2.200 5.932 -27.904 1.00 80.00 207 THR A CA 1
ATOM 1666 C C . THR A 1 207 ? 1.630 4.733 -27.144 1.00 80.00 207 THR A C 1
ATOM 1668 O O . THR A 1 207 ? 0.784 4.909 -26.273 1.00 80.00 207 THR A O 1
ATOM 1671 N N . LEU A 1 208 ? 2.118 3.516 -27.411 1.00 81.94 208 LEU A N 1
ATOM 1672 C CA . LEU A 1 208 ? 1.704 2.304 -26.693 1.00 81.94 208 LEU A CA 1
ATOM 1673 C C . LEU A 1 208 ? 2.082 2.359 -25.209 1.00 81.94 208 LEU A C 1
ATOM 1675 O O . LEU A 1 208 ? 1.277 2.007 -24.352 1.00 81.94 208 LEU A O 1
ATOM 1679 N N . ILE A 1 209 ? 3.293 2.819 -24.902 1.00 81.06 209 ILE A N 1
ATOM 1680 C CA . ILE A 1 209 ? 3.790 2.973 -23.532 1.00 81.06 209 ILE A CA 1
ATOM 1681 C C . ILE A 1 209 ? 2.924 3.955 -22.743 1.00 81.06 209 ILE A C 1
ATOM 1683 O O . ILE A 1 209 ? 2.596 3.684 -21.588 1.00 81.06 209 ILE A O 1
ATOM 1687 N N . GLU A 1 210 ? 2.555 5.082 -23.352 1.00 80.50 210 GLU A N 1
ATOM 1688 C CA . GLU A 1 210 ? 1.718 6.092 -22.710 1.00 80.50 210 GLU A CA 1
ATOM 1689 C C . GLU A 1 210 ? 0.322 5.542 -22.398 1.00 80.50 210 GLU A C 1
ATOM 1691 O O . GLU A 1 210 ? -0.118 5.611 -21.249 1.00 80.50 210 GLU A O 1
ATOM 1696 N N . HIS A 1 211 ? -0.327 4.896 -23.371 1.00 81.31 211 HIS A N 1
ATOM 1697 C CA . HIS A 1 211 ? -1.630 4.262 -23.155 1.00 81.31 211 HIS A CA 1
ATOM 1698 C C . HIS A 1 211 ? -1.559 3.137 -22.116 1.00 81.31 211 HIS A C 1
ATOM 1700 O O . HIS A 1 211 ? -2.438 3.029 -21.263 1.00 81.31 211 HIS A O 1
ATOM 1706 N N . LEU A 1 212 ? -0.497 2.326 -22.127 1.00 80.62 212 LEU A N 1
ATOM 1707 C CA . LEU A 1 212 ? -0.293 1.264 -21.141 1.00 80.62 212 LEU A CA 1
ATOM 1708 C C . LEU A 1 212 ? -0.117 1.840 -19.732 1.00 80.62 212 LEU A C 1
ATOM 1710 O O . LEU A 1 212 ? -0.723 1.343 -18.783 1.00 80.62 212 LEU A O 1
ATOM 1714 N N . ALA A 1 213 ? 0.675 2.904 -19.587 1.00 78.88 213 ALA A N 1
ATOM 1715 C CA . ALA A 1 213 ? 0.875 3.572 -18.307 1.00 78.88 213 ALA A CA 1
ATOM 1716 C C . ALA A 1 213 ? -0.417 4.222 -17.790 1.00 78.88 213 ALA A C 1
ATOM 1718 O O . ALA A 1 213 ? -0.686 4.148 -16.592 1.00 78.88 213 ALA A O 1
ATOM 1719 N N . GLN A 1 214 ? -1.235 4.807 -18.668 1.00 79.69 214 GLN A N 1
ATOM 1720 C CA . GLN A 1 214 ? -2.527 5.389 -18.296 1.00 79.69 214 GLN A CA 1
ATOM 1721 C C . GLN A 1 214 ? -3.551 4.318 -17.901 1.00 79.69 214 GLN A C 1
ATOM 1723 O O . GLN A 1 214 ? -4.214 4.453 -16.875 1.00 79.69 214 GLN A O 1
ATOM 1728 N N . ALA A 1 215 ? -3.651 3.234 -18.673 1.00 76.88 215 ALA A N 1
ATOM 1729 C CA . ALA A 1 215 ? -4.669 2.209 -18.465 1.00 76.88 215 ALA A CA 1
ATOM 1730 C C . ALA A 1 215 ? -4.349 1.289 -17.274 1.00 76.88 215 ALA A C 1
ATOM 1732 O O . ALA A 1 215 ? -5.233 0.914 -16.507 1.00 76.88 215 ALA A O 1
ATOM 1733 N N . VAL A 1 216 ? -3.072 0.944 -17.087 1.00 75.25 216 VAL A N 1
ATOM 1734 C CA . VAL A 1 216 ? -2.626 0.015 -16.036 1.00 75.25 216 VAL A CA 1
ATOM 1735 C C . VAL A 1 216 ? -2.101 0.755 -14.801 1.00 75.25 216 VAL A C 1
ATOM 1737 O O . VAL A 1 216 ? -2.079 0.191 -13.708 1.00 75.25 216 VAL A O 1
ATOM 1740 N N . GLY A 1 217 ? -1.734 2.032 -14.929 1.00 74.62 217 GLY A N 1
ATOM 1741 C CA . GLY A 1 217 ? -1.227 2.873 -13.840 1.00 74.62 217 GLY A CA 1
ATOM 1742 C C . GLY A 1 217 ? -2.039 2.815 -12.541 1.00 74.62 217 GLY A C 1
ATOM 1743 O O . GLY A 1 217 ? -1.420 2.632 -11.492 1.00 74.62 217 GLY A O 1
ATOM 1744 N N . PRO A 1 218 ? -3.388 2.882 -12.569 1.00 75.94 218 PRO A N 1
ATOM 1745 C CA . PRO A 1 218 ? -4.223 2.776 -11.367 1.00 75.94 218 PRO A CA 1
ATOM 1746 C C . PRO A 1 218 ? -4.064 1.458 -10.592 1.00 75.94 218 PRO A C 1
ATOM 1748 O O . PRO A 1 218 ? -4.305 1.414 -9.385 1.00 75.94 218 PRO A O 1
ATOM 1751 N N . ALA A 1 219 ? -3.624 0.385 -11.257 1.00 73.56 219 ALA A N 1
ATOM 1752 C CA . ALA A 1 219 ? -3.357 -0.892 -10.606 1.00 73.56 219 ALA A CA 1
ATOM 1753 C C . ALA A 1 219 ? -2.055 -0.894 -9.799 1.00 73.56 219 ALA A C 1
ATOM 1755 O O . ALA A 1 219 ? -1.898 -1.756 -8.940 1.00 73.56 219 ALA A O 1
ATOM 1756 N N . PHE A 1 220 ? -1.137 0.051 -10.020 1.00 76.44 220 PHE A N 1
ATOM 1757 C CA . PHE A 1 220 ? 0.181 0.107 -9.379 1.00 76.44 220 PHE A CA 1
ATOM 1758 C C . PHE A 1 220 ? 0.296 1.313 -8.436 1.00 76.44 220 PHE A C 1
ATOM 1760 O O . PHE A 1 220 ? -0.393 2.314 -8.579 1.00 76.44 220 PHE A O 1
ATOM 1767 N N . ASP A 1 221 ? 1.133 1.211 -7.398 1.00 68.44 221 ASP A N 1
ATOM 1768 C CA . ASP A 1 221 ? 1.307 2.294 -6.404 1.00 68.44 221 ASP A CA 1
ATOM 1769 C C . ASP A 1 221 ? 2.043 3.514 -6.979 1.00 68.44 221 ASP A C 1
ATOM 1771 O O . ASP A 1 221 ? 1.939 4.631 -6.477 1.00 68.44 221 ASP A O 1
ATOM 1775 N N . SER A 1 222 ? 2.839 3.285 -8.019 1.00 71.75 222 SER A N 1
ATOM 1776 C CA . SER A 1 222 ? 3.567 4.309 -8.761 1.00 71.75 222 SER A CA 1
ATOM 1777 C C . SER A 1 222 ? 3.910 3.765 -10.142 1.00 71.75 222 SER A C 1
ATOM 1779 O O . SER A 1 222 ? 4.024 2.552 -10.309 1.00 71.75 222 SER A O 1
ATOM 1781 N N . HIS A 1 223 ? 4.113 4.643 -11.119 1.00 71.62 223 HIS A N 1
ATOM 1782 C CA . HIS A 1 223 ? 4.678 4.268 -12.410 1.00 71.62 223 HIS A CA 1
ATOM 1783 C C . HIS A 1 223 ? 5.933 5.102 -12.683 1.00 71.62 223 HIS A C 1
ATOM 1785 O O . HIS A 1 223 ? 6.007 6.276 -12.311 1.00 71.62 223 HIS A O 1
ATOM 1791 N N . ARG A 1 224 ? 6.944 4.494 -13.303 1.00 69.38 224 ARG A N 1
ATOM 1792 C CA . ARG A 1 224 ? 8.123 5.194 -13.818 1.00 69.38 224 ARG A CA 1
ATOM 1793 C C . ARG A 1 224 ? 8.414 4.741 -15.234 1.00 69.38 224 ARG A C 1
ATOM 1795 O O . ARG A 1 224 ? 8.554 3.547 -15.487 1.00 69.38 224 ARG A O 1
ATOM 1802 N N . LEU A 1 225 ? 8.545 5.718 -16.121 1.00 69.06 225 LEU A N 1
ATOM 1803 C CA . LEU A 1 225 ? 8.982 5.514 -17.489 1.00 69.06 225 LEU A CA 1
ATOM 1804 C C . LEU A 1 225 ? 10.473 5.834 -17.601 1.00 69.06 225 LEU A C 1
ATOM 1806 O O . LEU A 1 225 ? 10.908 6.919 -17.214 1.00 69.06 225 LEU A O 1
ATOM 1810 N N . PHE A 1 226 ? 11.241 4.901 -18.150 1.00 64.56 226 PHE A N 1
ATOM 1811 C CA . PHE A 1 226 ? 12.643 5.095 -18.488 1.00 64.56 226 PHE A CA 1
ATOM 1812 C C . PHE A 1 226 ? 12.821 5.015 -20.002 1.00 64.56 226 PHE A C 1
ATOM 1814 O O . PHE A 1 226 ? 12.427 4.042 -20.641 1.00 64.56 226 PHE A O 1
ATOM 1821 N N . GLN A 1 227 ? 13.443 6.041 -20.577 1.00 57.66 227 GLN A N 1
ATOM 1822 C CA . GLN A 1 227 ? 13.876 6.024 -21.970 1.00 57.66 227 GLN A CA 1
ATOM 1823 C C . GLN A 1 227 ? 15.282 5.438 -22.023 1.00 57.66 227 GLN A C 1
ATOM 1825 O O . GLN A 1 227 ? 16.240 6.097 -21.613 1.00 57.66 227 GLN A O 1
ATOM 1830 N N . TRP A 1 228 ? 15.394 4.195 -22.496 1.00 51.19 228 TRP A N 1
ATOM 1831 C CA . TRP A 1 228 ? 16.618 3.409 -22.657 1.00 51.19 228 TRP A CA 1
ATOM 1832 C C . TRP A 1 228 ? 17.443 3.155 -21.376 1.00 51.19 228 TRP A C 1
ATOM 1834 O O . TRP A 1 228 ? 17.955 2.055 -21.235 1.00 51.19 228 TRP A O 1
ATOM 1844 N N . ARG A 1 229 ? 17.608 4.081 -20.414 1.00 49.25 229 ARG A N 1
ATOM 1845 C CA . ARG A 1 229 ? 18.513 3.900 -19.256 1.00 49.25 229 ARG A CA 1
ATOM 1846 C C . ARG A 1 229 ? 18.032 4.535 -17.953 1.00 49.25 229 ARG A C 1
ATOM 1848 O O . ARG A 1 229 ? 17.376 5.573 -17.998 1.00 49.25 229 ARG A O 1
ATOM 1855 N N . PRO A 1 230 ? 18.463 4.004 -16.790 1.00 51.75 230 PRO A N 1
ATOM 1856 C CA . PRO A 1 230 ? 18.203 4.619 -15.485 1.00 51.75 230 PRO A CA 1
ATOM 1857 C C . PRO A 1 230 ? 18.887 5.985 -15.260 1.00 51.75 230 PRO A C 1
ATOM 1859 O O . PRO A 1 230 ? 18.515 6.679 -14.320 1.00 51.75 230 PRO A O 1
ATOM 1862 N N . MET A 1 231 ? 19.845 6.394 -16.111 1.00 54.44 231 MET A N 1
ATOM 1863 C CA . MET A 1 231 ? 20.555 7.691 -16.060 1.00 54.44 231 MET A CA 1
ATOM 1864 C C . MET A 1 231 ? 21.153 8.035 -14.679 1.00 54.44 231 MET A C 1
ATOM 1866 O O . MET A 1 231 ? 21.165 9.205 -14.288 1.00 54.44 231 MET A O 1
ATOM 1870 N N . LEU A 1 232 ? 21.642 7.040 -13.928 1.00 50.28 232 LEU A N 1
ATOM 1871 C CA . LEU A 1 232 ? 22.095 7.243 -12.549 1.00 50.28 232 LEU A CA 1
ATOM 1872 C C . LEU A 1 232 ? 23.491 7.885 -12.492 1.00 50.28 232 LEU A C 1
ATOM 1874 O O . LEU A 1 232 ? 23.711 8.784 -11.684 1.00 50.28 232 LEU A O 1
ATOM 1878 N N . LEU A 1 233 ? 24.417 7.463 -13.361 1.00 37.16 233 LEU A N 1
ATOM 1879 C CA . LEU A 1 233 ? 25.802 7.959 -13.360 1.00 37.16 233 LEU A CA 1
ATOM 1880 C C . LEU A 1 233 ? 26.045 9.148 -14.301 1.00 37.16 233 LEU A C 1
ATOM 1882 O O . LEU A 1 233 ? 26.825 10.043 -13.987 1.00 37.16 233 LEU A O 1
ATOM 1886 N N . TRP A 1 234 ? 25.373 9.191 -15.455 1.00 44.75 234 TRP A N 1
ATOM 1887 C CA . TRP A 1 234 ? 25.551 10.260 -16.444 1.00 44.75 234 TRP A CA 1
ATOM 1888 C C . TRP A 1 234 ? 24.209 10.817 -16.902 1.00 44.75 234 TRP A C 1
ATOM 1890 O O . TRP A 1 234 ? 23.584 10.334 -17.850 1.00 44.75 234 TRP A O 1
ATOM 1900 N N . ARG A 1 235 ? 23.788 11.903 -16.251 1.00 42.78 235 ARG A N 1
ATOM 1901 C CA . ARG A 1 235 ? 22.650 12.710 -16.690 1.00 42.78 235 ARG A CA 1
ATOM 1902 C C . ARG A 1 235 ? 23.060 13.468 -17.953 1.00 42.78 235 ARG A C 1
ATOM 1904 O O . ARG A 1 235 ? 23.719 14.505 -17.896 1.00 42.78 235 ARG A O 1
ATOM 1911 N N . ARG A 1 236 ? 22.733 12.925 -19.124 1.00 42.72 236 ARG A N 1
ATOM 1912 C CA . ARG A 1 236 ? 23.014 13.604 -20.391 1.00 42.72 236 ARG A CA 1
ATOM 1913 C C . ARG A 1 236 ? 22.098 14.827 -20.485 1.00 42.72 236 ARG A C 1
ATOM 1915 O O . ARG A 1 236 ? 20.884 14.658 -20.543 1.00 42.72 236 ARG A O 1
ATOM 1922 N N . LYS A 1 237 ? 22.661 16.044 -20.499 1.00 35.38 237 LYS A N 1
ATOM 1923 C CA . LYS A 1 237 ? 21.917 17.241 -20.922 1.00 35.38 237 LYS A CA 1
ATOM 1924 C C . LYS A 1 237 ? 21.353 16.954 -22.318 1.00 35.38 237 LYS A C 1
ATOM 1926 O O . LYS A 1 237 ? 22.086 16.551 -23.223 1.00 35.38 237 LYS A O 1
ATOM 1931 N N . THR A 1 238 ? 20.039 17.057 -22.439 1.00 38.50 238 THR A N 1
ATOM 1932 C CA . THR A 1 238 ? 19.238 16.834 -23.643 1.00 38.50 238 THR A CA 1
ATOM 1933 C C . THR A 1 238 ? 19.578 17.865 -24.711 1.00 38.50 238 THR A C 1
ATOM 1935 O O . THR A 1 238 ? 18.891 18.865 -24.838 1.00 38.50 238 THR A O 1
ATOM 1938 N N . THR A 1 239 ? 20.635 17.618 -25.478 1.00 37.81 239 THR A N 1
ATOM 1939 C CA . THR A 1 239 ? 20.879 18.232 -26.792 1.00 37.81 239 THR A CA 1
ATOM 1940 C C . THR A 1 239 ? 21.794 17.314 -27.602 1.00 37.81 239 THR A C 1
ATOM 1942 O O . THR A 1 239 ? 22.995 17.536 -27.744 1.00 37.81 239 THR A O 1
ATOM 1945 N N . ARG A 1 240 ? 21.248 16.216 -28.130 1.00 38.69 240 ARG A N 1
ATOM 1946 C CA . ARG A 1 240 ? 21.818 15.615 -29.341 1.00 38.69 240 ARG A CA 1
ATOM 1947 C C . ARG A 1 240 ? 20.692 15.359 -30.315 1.00 38.69 240 ARG A C 1
ATOM 1949 O O . ARG A 1 240 ? 19.849 14.509 -30.053 1.00 38.69 240 ARG A O 1
ATOM 1956 N N . ASP A 1 241 ? 20.735 16.134 -31.390 1.00 37.03 241 ASP A N 1
ATOM 1957 C CA . ASP A 1 241 ? 19.962 15.986 -32.613 1.00 37.03 241 ASP A CA 1
ATOM 1958 C C . ASP A 1 241 ? 19.693 14.510 -32.931 1.00 37.03 241 ASP A C 1
ATOM 1960 O O . ASP A 1 241 ? 20.603 13.723 -33.211 1.00 37.03 241 ASP A O 1
ATOM 1964 N N . THR A 1 242 ? 18.422 14.133 -32.854 1.00 44.25 242 THR A N 1
ATOM 1965 C CA . THR A 1 242 ? 17.880 12.822 -33.230 1.00 44.25 242 THR A CA 1
ATOM 1966 C C . THR A 1 242 ? 17.816 12.631 -34.747 1.00 44.25 242 THR A C 1
ATOM 1968 O O . THR A 1 242 ? 17.438 11.561 -35.213 1.00 44.25 242 THR A O 1
ATOM 1971 N N . THR A 1 243 ? 18.212 13.638 -35.525 1.00 45.09 243 THR A N 1
ATOM 1972 C CA . THR A 1 243 ? 18.040 13.706 -36.979 1.00 45.09 243 THR A CA 1
ATOM 1973 C C . THR A 1 243 ? 18.956 12.763 -37.770 1.00 45.09 243 THR A C 1
ATOM 1975 O O . THR A 1 243 ? 18.600 12.413 -38.892 1.00 45.09 243 THR A O 1
ATOM 1978 N N . ARG A 1 244 ? 20.091 12.279 -37.223 1.00 45.41 244 ARG A N 1
ATOM 1979 C CA . ARG A 1 244 ? 20.957 11.263 -37.880 1.00 45.41 244 ARG A CA 1
ATOM 1980 C C . ARG A 1 244 ? 21.684 10.337 -36.877 1.00 4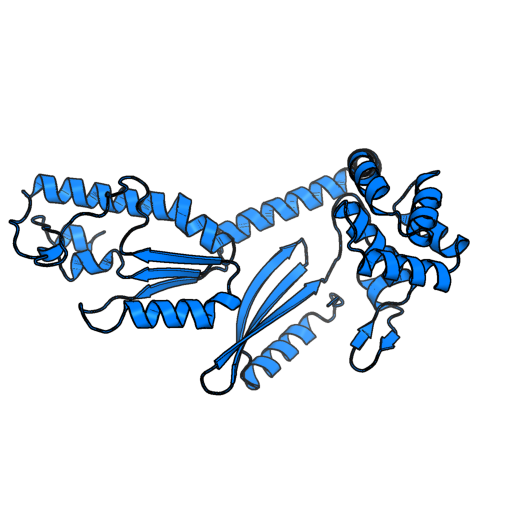5.41 244 ARG A C 1
ATOM 1982 O O . ARG A 1 244 ? 22.835 10.598 -36.529 1.00 45.41 244 ARG A O 1
ATOM 1989 N N . PRO A 1 245 ? 21.075 9.227 -36.415 1.00 50.97 245 PRO A N 1
ATOM 1990 C CA . PRO A 1 245 ? 21.690 8.330 -35.424 1.00 50.97 245 PRO A CA 1
ATOM 1991 C C . PRO A 1 245 ? 22.912 7.540 -35.940 1.00 50.97 245 PRO A C 1
ATOM 1993 O O . PRO A 1 245 ? 23.754 7.138 -35.136 1.00 50.97 245 PRO A O 1
ATOM 1996 N N . HIS A 1 246 ? 23.045 7.357 -37.260 1.00 52.56 246 HIS A N 1
ATOM 1997 C CA . HIS A 1 246 ? 24.069 6.505 -37.889 1.00 52.56 246 HIS A CA 1
ATOM 1998 C C . HIS A 1 246 ? 25.243 7.259 -38.537 1.00 52.56 246 HIS A C 1
ATOM 2000 O O . HIS A 1 246 ? 26.094 6.637 -39.163 1.00 52.56 246 HIS A O 1
ATOM 2006 N N . SER A 1 247 ? 25.320 8.585 -38.416 1.00 48.72 247 SER A N 1
ATOM 2007 C CA . SER A 1 247 ? 26.283 9.405 -39.172 1.00 48.72 247 SER A CA 1
ATOM 2008 C C . SER A 1 247 ? 27.705 9.441 -38.605 1.00 48.72 247 SER A C 1
ATOM 2010 O O . SER A 1 247 ? 28.543 10.180 -39.113 1.00 48.72 247 SER A O 1
ATOM 2012 N N . LEU A 1 248 ? 27.991 8.706 -37.527 1.00 53.56 248 LEU A N 1
ATOM 2013 C CA . LEU A 1 248 ? 29.227 8.871 -36.765 1.00 53.56 248 LEU A CA 1
ATOM 2014 C C . LEU A 1 248 ? 30.009 7.557 -36.654 1.00 53.56 248 LEU A C 1
ATOM 2016 O O . LEU A 1 248 ? 29.397 6.511 -36.421 1.00 53.56 248 LEU A O 1
ATOM 2020 N N . PRO A 1 249 ? 31.349 7.608 -36.791 1.00 53.38 249 PRO A N 1
ATOM 2021 C CA . PRO A 1 249 ? 32.177 6.416 -36.884 1.00 53.38 249 PRO A CA 1
ATOM 2022 C C . PRO A 1 249 ? 32.139 5.595 -35.585 1.00 53.38 249 PRO A C 1
ATOM 2024 O O . PRO A 1 249 ? 31.948 6.157 -34.494 1.00 53.38 249 PRO A O 1
ATOM 2027 N N . PRO A 1 250 ? 32.310 4.264 -35.687 1.00 61.12 250 PRO A N 1
ATOM 2028 C CA . PRO A 1 250 ? 32.376 3.386 -34.529 1.00 61.12 250 PRO A CA 1
ATOM 2029 C C . PRO A 1 250 ? 33.553 3.774 -33.631 1.00 61.12 250 PRO A C 1
ATOM 2031 O O . PRO A 1 250 ? 34.600 4.225 -34.094 1.00 61.12 250 PRO A O 1
ATOM 2034 N N . HIS A 1 251 ? 33.383 3.606 -32.323 1.00 61.12 251 HIS A N 1
ATOM 2035 C CA . HIS A 1 251 ? 34.465 3.858 -31.381 1.00 61.12 251 HIS A CA 1
ATOM 2036 C C . HIS A 1 251 ? 35.562 2.787 -31.498 1.00 61.12 251 HIS A C 1
ATOM 2038 O O . HIS A 1 251 ? 35.285 1.634 -31.828 1.00 61.12 251 HIS A O 1
ATOM 2044 N N . GLY A 1 252 ? 36.807 3.147 -31.161 1.00 69.19 252 GLY A N 1
ATOM 2045 C CA . GLY A 1 252 ? 37.911 2.187 -31.073 1.00 69.19 252 GLY A CA 1
ATOM 2046 C C . GLY A 1 252 ? 37.566 1.002 -30.159 1.00 69.19 252 GLY A C 1
ATOM 2047 O O . GLY A 1 252 ? 36.796 1.149 -29.206 1.00 69.19 252 GLY A O 1
ATOM 2048 N N . ARG A 1 253 ? 38.120 -0.180 -30.453 1.00 65.06 253 ARG A N 1
ATOM 2049 C CA . ARG A 1 253 ? 37.747 -1.460 -29.813 1.00 65.06 253 ARG A CA 1
ATOM 2050 C C . ARG A 1 253 ? 37.783 -1.396 -28.279 1.00 65.06 253 ARG A C 1
ATOM 2052 O O . ARG A 1 253 ? 36.790 -1.719 -27.634 1.00 65.06 253 ARG A O 1
ATOM 2059 N N . TRP A 1 254 ? 38.872 -0.883 -27.706 1.00 70.19 254 TRP A N 1
ATOM 2060 C CA . TRP A 1 254 ? 39.043 -0.738 -26.253 1.00 70.19 254 TRP A CA 1
ATOM 2061 C C . TRP A 1 254 ? 38.080 0.278 -25.626 1.00 70.19 254 TRP A C 1
ATOM 2063 O O . TRP A 1 254 ? 37.499 0.016 -24.575 1.00 70.19 254 TRP A O 1
ATOM 2073 N N . TRP A 1 255 ? 37.828 1.400 -26.308 1.00 70.75 255 TRP A N 1
ATOM 2074 C CA . TRP A 1 255 ? 36.871 2.412 -25.850 1.00 70.75 255 TRP A CA 1
ATOM 2075 C C . TRP A 1 255 ? 35.425 1.900 -25.889 1.00 70.75 255 TRP A C 1
ATOM 2077 O O . TRP A 1 255 ? 34.630 2.203 -25.002 1.00 70.75 255 TRP A O 1
ATOM 2087 N N . SER A 1 256 ? 35.087 1.078 -26.886 1.00 67.50 256 SER A N 1
ATOM 2088 C CA . SER A 1 256 ? 33.783 0.414 -26.983 1.00 67.50 256 SER A CA 1
ATOM 2089 C C . SER A 1 256 ? 33.556 -0.574 -25.836 1.00 67.50 256 SER A C 1
ATOM 2091 O O . SER A 1 256 ? 32.463 -0.598 -25.273 1.00 67.50 256 SER A O 1
ATOM 2093 N N . VAL A 1 257 ? 34.583 -1.345 -25.455 1.00 74.06 257 VAL A N 1
ATOM 2094 C CA . VAL A 1 257 ? 34.517 -2.300 -24.334 1.00 74.06 257 VAL A CA 1
ATOM 2095 C C . VAL A 1 257 ? 34.393 -1.574 -22.993 1.00 74.06 257 VAL A C 1
ATOM 2097 O O . VAL A 1 257 ? 33.460 -1.851 -22.244 1.00 74.06 257 VAL A O 1
ATOM 2100 N N . ALA A 1 258 ? 35.255 -0.591 -22.712 1.00 76.56 258 ALA A N 1
ATOM 2101 C CA . ALA A 1 258 ? 35.189 0.185 -21.468 1.00 76.56 258 ALA A CA 1
ATOM 2102 C C . ALA A 1 258 ? 33.826 0.875 -21.293 1.00 76.56 258 ALA A C 1
ATOM 2104 O O . ALA A 1 258 ? 33.238 0.876 -20.212 1.00 76.56 258 ALA A O 1
ATOM 2105 N N . ARG A 1 259 ? 33.275 1.413 -22.385 1.00 74.19 259 ARG A N 1
ATOM 2106 C CA . ARG A 1 259 ? 31.962 2.057 -22.382 1.00 74.19 259 ARG A CA 1
ATOM 2107 C C . ARG A 1 259 ? 30.813 1.064 -22.214 1.00 74.19 259 ARG A C 1
ATOM 2109 O O . ARG A 1 259 ? 29.839 1.406 -21.552 1.00 74.19 259 ARG A O 1
ATOM 2116 N N . LEU A 1 260 ? 30.925 -0.149 -22.757 1.00 72.88 260 LEU A N 1
ATOM 2117 C CA . LEU A 1 260 ? 29.961 -1.227 -22.520 1.00 72.88 260 LEU A CA 1
ATOM 2118 C C . LEU A 1 260 ? 29.938 -1.637 -21.041 1.00 72.88 260 LEU A C 1
ATOM 2120 O O . LEU A 1 260 ? 28.858 -1.717 -20.462 1.00 72.88 260 LEU A O 1
ATOM 2124 N N . PHE A 1 261 ? 31.101 -1.790 -20.401 1.00 75.69 261 PHE A N 1
ATOM 2125 C CA . PHE A 1 261 ? 31.180 -2.050 -18.957 1.00 75.69 261 PHE A CA 1
ATOM 2126 C C . PHE A 1 261 ? 30.634 -0.891 -18.121 1.00 75.69 261 PHE A C 1
ATOM 2128 O O . PHE A 1 261 ? 29.884 -1.124 -17.178 1.00 75.69 261 PHE A O 1
ATOM 2135 N N . ALA A 1 262 ? 30.930 0.360 -18.487 1.00 76.56 262 ALA A N 1
ATOM 2136 C CA . ALA A 1 262 ? 30.333 1.520 -17.826 1.00 76.56 262 ALA A CA 1
ATOM 2137 C C . ALA A 1 262 ? 28.797 1.519 -17.943 1.00 76.56 262 ALA A C 1
ATOM 2139 O O . ALA A 1 262 ? 28.098 1.925 -17.018 1.00 76.56 262 ALA A O 1
ATOM 2140 N N . TYR A 1 263 ? 28.259 1.038 -19.068 1.00 72.31 263 TYR A N 1
ATOM 2141 C CA . TYR A 1 263 ? 26.819 0.900 -19.279 1.00 72.31 263 TYR A CA 1
ATOM 2142 C C . TYR A 1 263 ? 26.224 -0.230 -18.448 1.00 72.31 263 TYR A C 1
ATOM 2144 O O . TYR A 1 263 ? 25.207 -0.011 -17.798 1.00 72.31 263 TYR A O 1
ATOM 2152 N N . LEU A 1 264 ? 26.876 -1.391 -18.411 1.00 76.25 264 LEU A N 1
ATOM 2153 C CA . LEU A 1 264 ? 26.492 -2.500 -17.543 1.00 76.25 264 LEU A CA 1
ATOM 2154 C C . LEU A 1 264 ? 26.472 -2.072 -16.070 1.00 76.25 264 LEU A C 1
ATOM 2156 O O . LEU A 1 264 ? 25.521 -2.369 -15.355 1.00 76.25 264 LEU A O 1
ATOM 2160 N N . LEU A 1 265 ? 27.482 -1.319 -15.632 1.00 77.50 265 LEU A N 1
ATOM 2161 C CA . LEU A 1 265 ? 27.588 -0.825 -14.262 1.00 77.50 265 LEU A CA 1
ATOM 2162 C C . LEU A 1 265 ? 26.480 0.195 -13.940 1.00 77.50 265 LEU A C 1
ATOM 2164 O O . LEU A 1 265 ? 25.869 0.104 -12.877 1.00 77.50 265 LEU A O 1
ATOM 2168 N N . ASP A 1 266 ? 26.145 1.103 -14.866 1.00 77.50 266 ASP A N 1
ATOM 2169 C CA . ASP A 1 266 ? 24.997 2.021 -14.727 1.00 77.50 266 ASP A CA 1
ATOM 2170 C C . ASP A 1 266 ? 23.658 1.265 -14.657 1.00 77.50 266 ASP A C 1
ATOM 2172 O O . ASP A 1 266 ? 22.802 1.608 -13.843 1.00 77.50 266 ASP A O 1
ATOM 2176 N N . TYR A 1 267 ? 23.476 0.196 -15.444 1.00 73.81 267 TYR A N 1
ATOM 2177 C CA . TYR A 1 267 ? 22.294 -0.670 -15.341 1.00 73.81 267 TYR A CA 1
ATOM 2178 C C . TYR A 1 267 ? 22.254 -1.443 -14.027 1.00 73.81 267 TYR A C 1
ATOM 2180 O O . TYR A 1 267 ? 21.191 -1.536 -13.422 1.00 73.81 267 TYR A O 1
ATOM 2188 N N . TRP A 1 268 ? 23.386 -1.972 -13.565 1.00 78.31 268 TRP A N 1
ATOM 2189 C CA . TRP A 1 268 ? 23.460 -2.746 -12.331 1.00 78.31 268 TRP A CA 1
ATOM 2190 C C . TRP A 1 268 ? 23.174 -1.867 -11.109 1.00 78.31 268 TRP A C 1
ATOM 2192 O O . TRP A 1 268 ? 22.286 -2.177 -10.312 1.00 78.31 268 TRP A O 1
ATOM 2202 N N . LEU A 1 269 ? 23.841 -0.713 -11.001 1.00 79.31 269 LEU A N 1
ATOM 2203 C CA . LEU A 1 269 ? 23.562 0.264 -9.946 1.00 79.31 269 LEU A CA 1
ATOM 2204 C C . LEU A 1 269 ? 22.148 0.842 -10.084 1.00 79.31 269 LEU A C 1
ATOM 2206 O O . LEU A 1 269 ? 21.402 0.902 -9.107 1.00 79.31 269 LEU A O 1
ATOM 2210 N N . GLY A 1 270 ? 21.738 1.219 -11.295 1.00 79.12 270 GLY A N 1
ATOM 2211 C CA . GLY A 1 270 ? 20.394 1.717 -11.576 1.00 79.12 270 GLY A CA 1
ATOM 2212 C C . GLY A 1 270 ? 19.312 0.708 -11.197 1.00 79.12 270 GLY A C 1
ATOM 2213 O O . GLY A 1 270 ? 18.286 1.085 -10.624 1.00 79.12 270 GLY A O 1
ATOM 2214 N N . TYR A 1 271 ? 19.561 -0.582 -11.426 1.00 81.75 271 TYR A N 1
ATOM 2215 C CA . TYR A 1 271 ? 18.669 -1.640 -10.991 1.00 81.75 271 TYR A CA 1
ATOM 2216 C C . TYR A 1 271 ? 18.530 -1.626 -9.478 1.00 81.75 271 TYR A C 1
ATOM 2218 O O . TYR A 1 271 ? 17.418 -1.431 -9.005 1.00 81.75 271 TYR A O 1
ATOM 2226 N N . TRP A 1 272 ? 19.623 -1.733 -8.721 1.00 81.31 272 TRP A N 1
ATOM 2227 C CA . TRP A 1 272 ? 19.577 -1.825 -7.257 1.00 81.31 272 TRP A CA 1
ATOM 2228 C C . TRP A 1 272 ? 19.067 -0.565 -6.550 1.00 81.31 272 TRP A C 1
ATOM 2230 O O . TRP A 1 272 ? 18.324 -0.679 -5.572 1.00 81.31 272 TRP A O 1
ATOM 2240 N N . PHE A 1 273 ? 19.422 0.624 -7.038 1.00 80.75 273 PHE A N 1
ATOM 2241 C CA . PHE A 1 273 ? 19.116 1.889 -6.362 1.00 80.75 273 PHE A CA 1
ATOM 2242 C C . PHE A 1 273 ? 17.853 2.587 -6.871 1.00 80.75 273 PHE A C 1
ATOM 2244 O O . PHE A 1 273 ? 17.265 3.377 -6.133 1.00 80.75 273 PHE A O 1
ATOM 2251 N N . VAL A 1 274 ? 17.401 2.300 -8.097 1.00 79.62 274 VAL A N 1
ATOM 2252 C CA . VAL A 1 274 ? 16.248 2.991 -8.703 1.00 79.62 274 VAL A CA 1
ATOM 2253 C C . VAL A 1 274 ? 15.106 2.031 -9.003 1.00 79.62 274 VAL A C 1
ATOM 2255 O O . VAL A 1 274 ? 13.984 2.257 -8.550 1.00 79.62 274 VAL A O 1
ATOM 2258 N N . ILE A 1 275 ? 15.372 0.947 -9.731 1.00 82.94 275 ILE A N 1
ATOM 2259 C CA . ILE A 1 275 ? 14.327 0.019 -10.188 1.00 82.94 275 ILE A CA 1
ATOM 2260 C C . ILE A 1 275 ? 13.830 -0.835 -9.017 1.00 82.94 275 ILE A C 1
ATOM 2262 O O . ILE A 1 275 ? 12.633 -0.906 -8.741 1.00 82.94 275 ILE A O 1
ATOM 2266 N N . ARG A 1 276 ? 14.759 -1.434 -8.272 1.00 83.75 276 ARG A N 1
ATOM 2267 C CA . ARG A 1 276 ? 14.505 -2.337 -7.148 1.00 83.75 276 ARG A CA 1
ATOM 2268 C C . ARG A 1 276 ? 13.597 -1.731 -6.078 1.00 83.75 276 ARG A C 1
ATOM 2270 O O . ARG A 1 276 ? 12.640 -2.405 -5.687 1.00 83.75 276 ARG A O 1
ATOM 2277 N N . PRO A 1 277 ? 13.829 -0.488 -5.611 1.00 84.56 277 PRO A N 1
ATOM 2278 C CA . PRO A 1 277 ? 12.948 0.151 -4.641 1.00 84.56 277 PRO A CA 1
ATOM 2279 C C . PRO A 1 277 ? 11.544 0.424 -5.185 1.00 84.56 277 PRO A C 1
ATOM 2281 O O . PRO A 1 277 ? 10.584 0.348 -4.421 1.00 84.56 277 PRO A O 1
ATOM 2284 N N . VAL A 1 278 ? 11.405 0.721 -6.482 1.00 82.75 278 VAL A N 1
ATOM 2285 C CA . VAL A 1 278 ? 10.096 0.928 -7.125 1.00 82.75 278 VAL A CA 1
ATOM 2286 C C . VAL A 1 278 ? 9.339 -0.396 -7.217 1.00 82.75 278 VAL A C 1
ATOM 2288 O O . VAL A 1 278 ? 8.186 -0.468 -6.793 1.00 82.75 278 VAL A O 1
ATOM 2291 N N . LEU A 1 279 ? 10.002 -1.469 -7.653 1.00 83.25 279 LEU A N 1
ATOM 2292 C CA . LEU A 1 279 ? 9.403 -2.804 -7.726 1.00 83.25 279 LEU A CA 1
ATOM 2293 C C . LEU A 1 279 ? 9.026 -3.354 -6.338 1.00 83.25 279 LEU A C 1
ATOM 2295 O O . LEU A 1 279 ? 7.944 -3.910 -6.160 1.00 83.25 279 LEU A O 1
ATOM 2299 N N . ALA A 1 280 ? 9.872 -3.147 -5.323 1.00 83.31 280 ALA A N 1
ATOM 2300 C CA . ALA A 1 280 ? 9.587 -3.544 -3.937 1.00 83.31 280 ALA A CA 1
ATOM 2301 C C . ALA A 1 280 ? 8.422 -2.753 -3.304 1.00 83.31 280 ALA A C 1
ATOM 2303 O O . ALA A 1 280 ? 7.843 -3.176 -2.300 1.00 83.31 280 ALA A O 1
ATOM 2304 N N . ARG A 1 281 ? 8.076 -1.597 -3.884 1.00 81.06 281 ARG A N 1
ATOM 2305 C CA . ARG A 1 281 ? 6.920 -0.766 -3.518 1.00 81.06 281 ARG A CA 1
ATOM 2306 C C . ARG A 1 281 ? 5.734 -0.969 -4.468 1.00 81.06 281 ARG A C 1
ATOM 2308 O O . ARG A 1 281 ? 4.906 -0.077 -4.572 1.00 81.06 281 ARG A O 1
ATOM 2315 N N . SER A 1 282 ? 5.652 -2.113 -5.154 1.00 82.88 282 SER A N 1
ATOM 2316 C CA . SER A 1 282 ? 4.547 -2.450 -6.068 1.00 82.88 282 SER A CA 1
ATOM 2317 C C . SER A 1 282 ? 4.361 -1.456 -7.224 1.00 82.88 282 SER A C 1
ATOM 2319 O O . SER A 1 282 ? 3.239 -1.259 -7.693 1.00 82.88 282 SER A O 1
ATOM 2321 N N . GLY A 1 283 ? 5.436 -0.801 -7.668 1.00 82.88 283 GLY A N 1
ATOM 2322 C CA . GLY A 1 283 ? 5.407 0.120 -8.801 1.00 82.88 283 GLY A CA 1
ATOM 2323 C C . GLY A 1 283 ? 5.532 -0.580 -10.157 1.00 82.88 283 GLY A C 1
ATOM 2324 O O . GLY A 1 283 ? 6.044 -1.697 -10.248 1.00 82.88 283 GLY A O 1
ATOM 2325 N N . LEU A 1 284 ? 5.069 0.099 -11.204 1.00 82.50 284 LEU A N 1
ATOM 2326 C CA . LEU A 1 284 ? 5.250 -0.272 -12.604 1.00 82.50 284 LEU A CA 1
ATOM 2327 C C . LEU A 1 284 ? 6.474 0.458 -13.165 1.00 82.50 284 LEU A C 1
ATOM 2329 O O . LEU A 1 284 ? 6.559 1.686 -13.105 1.00 82.50 284 LEU A O 1
ATOM 2333 N N . VAL A 1 285 ? 7.421 -0.287 -13.721 1.00 83.31 285 VAL A N 1
ATOM 2334 C CA . VAL A 1 285 ? 8.592 0.259 -14.410 1.00 83.31 285 VAL A CA 1
ATOM 2335 C C . VAL A 1 285 ? 8.488 -0.100 -15.883 1.00 83.31 285 VAL A C 1
ATOM 2337 O O . VAL A 1 285 ? 8.475 -1.279 -16.220 1.00 83.31 285 VAL A O 1
ATOM 2340 N N . VAL A 1 286 ? 8.423 0.906 -16.754 1.00 81.00 286 VAL A N 1
ATOM 2341 C CA . VAL A 1 286 ? 8.360 0.707 -18.207 1.00 81.00 286 VAL A CA 1
ATOM 2342 C C . VAL A 1 286 ? 9.640 1.230 -18.851 1.00 81.00 286 VAL A C 1
ATOM 2344 O O . VAL A 1 286 ? 10.066 2.345 -18.550 1.00 81.00 286 VAL A O 1
ATOM 2347 N N . PHE A 1 287 ? 10.251 0.436 -19.726 1.00 78.81 287 PHE A N 1
ATOM 2348 C CA . PHE A 1 287 ? 11.422 0.808 -20.519 1.00 78.81 287 PHE A CA 1
ATOM 2349 C C . PHE A 1 287 ? 11.052 0.962 -21.999 1.00 78.81 287 PHE A C 1
ATOM 2351 O O . PHE A 1 287 ? 10.568 0.011 -22.611 1.00 78.81 287 PHE A O 1
ATOM 2358 N N . ASP A 1 288 ? 11.325 2.134 -22.583 1.00 69.06 288 ASP A N 1
ATOM 2359 C CA . ASP A 1 288 ? 11.377 2.328 -24.042 1.00 69.06 288 ASP A CA 1
ATOM 2360 C C . ASP A 1 288 ? 12.789 1.955 -24.510 1.00 69.06 288 ASP A C 1
ATOM 2362 O O . ASP A 1 288 ? 13.711 2.775 -24.422 1.00 69.06 288 ASP A O 1
ATOM 2366 N N . ARG A 1 289 ? 12.944 0.696 -24.953 1.00 67.56 289 ARG A N 1
ATOM 2367 C CA . ARG A 1 289 ? 14.210 -0.027 -25.210 1.00 67.56 289 ARG A CA 1
ATOM 2368 C C . ARG A 1 289 ? 14.962 -0.422 -23.939 1.00 67.56 289 ARG A C 1
ATOM 2370 O O . ARG A 1 289 ? 15.118 0.368 -23.012 1.00 67.56 289 ARG A O 1
ATOM 2377 N N . TYR A 1 290 ? 15.463 -1.653 -23.920 1.00 65.69 290 TYR A N 1
ATOM 2378 C CA . TYR A 1 290 ? 16.276 -2.196 -22.830 1.00 65.69 290 TYR A CA 1
ATOM 2379 C C . TYR A 1 290 ? 17.696 -2.513 -23.313 1.00 65.69 290 TYR A C 1
ATOM 2381 O O . TYR A 1 290 ? 18.075 -2.123 -24.420 1.00 65.69 290 TYR A O 1
ATOM 2389 N N . PHE A 1 291 ? 18.502 -3.184 -22.487 1.00 66.31 291 PHE A N 1
ATOM 2390 C CA . PHE A 1 291 ? 19.878 -3.558 -22.829 1.00 66.31 291 PHE A CA 1
ATOM 2391 C C . PHE A 1 291 ? 19.969 -4.330 -24.157 1.00 66.31 291 PHE A C 1
ATOM 2393 O O . PHE A 1 291 ? 20.887 -4.085 -24.938 1.00 66.31 291 PHE A O 1
ATOM 2400 N N . ASP A 1 292 ? 18.948 -5.129 -24.474 1.00 63.97 292 ASP A N 1
ATOM 2401 C CA . ASP A 1 292 ? 18.843 -5.927 -25.703 1.00 63.97 292 ASP A CA 1
ATOM 2402 C C . ASP A 1 292 ? 18.931 -5.096 -26.992 1.00 63.97 292 ASP A C 1
ATOM 2404 O O . ASP A 1 292 ? 19.392 -5.584 -28.021 1.00 63.97 292 ASP A O 1
ATOM 2408 N N . ASP A 1 293 ? 18.567 -3.809 -26.949 1.00 65.06 293 ASP A N 1
ATOM 2409 C CA . ASP A 1 293 ? 18.661 -2.929 -28.120 1.00 65.06 293 ASP A CA 1
ATOM 2410 C C . ASP A 1 293 ? 20.125 -2.734 -28.554 1.00 65.06 293 ASP A C 1
ATOM 2412 O O . ASP A 1 293 ? 20.402 -2.515 -29.731 1.00 65.06 293 ASP A O 1
ATOM 2416 N N . VAL A 1 294 ? 21.090 -2.873 -27.630 1.00 65.88 294 VAL A N 1
ATOM 2417 C CA . VAL A 1 294 ? 22.531 -2.813 -27.942 1.00 65.88 294 VAL A CA 1
ATOM 2418 C C . VAL A 1 294 ? 22.972 -3.978 -28.828 1.00 65.88 294 VAL A C 1
ATOM 2420 O O . VAL A 1 294 ? 23.851 -3.800 -29.673 1.00 65.88 294 VAL A O 1
ATOM 2423 N N . LEU A 1 295 ? 22.340 -5.143 -28.670 1.00 62.22 295 LEU A N 1
ATOM 2424 C CA . LEU A 1 295 ? 22.584 -6.324 -29.499 1.00 62.22 295 LEU A CA 1
ATOM 2425 C C . LEU A 1 295 ? 21.939 -6.198 -30.880 1.00 62.22 295 LEU A C 1
ATOM 2427 O O . LEU A 1 295 ? 22.486 -6.707 -31.858 1.00 62.22 295 LEU A O 1
ATOM 2431 N N . ILE A 1 296 ? 20.794 -5.517 -30.950 1.00 59.88 296 ILE A N 1
ATOM 2432 C CA . ILE A 1 296 ? 19.981 -5.386 -32.163 1.00 59.88 296 ILE A CA 1
ATOM 2433 C C . ILE A 1 296 ? 20.490 -4.237 -33.055 1.00 59.88 296 ILE A C 1
ATOM 2435 O O . ILE A 1 296 ? 20.554 -4.396 -34.272 1.00 59.88 296 ILE A O 1
ATOM 2439 N N . ASP A 1 297 ? 20.922 -3.108 -32.477 1.00 59.94 297 ASP A N 1
ATOM 2440 C CA . ASP A 1 297 ? 21.406 -1.926 -33.211 1.00 59.94 297 ASP A CA 1
ATOM 2441 C C . ASP A 1 297 ? 22.751 -1.401 -32.667 1.00 59.94 297 ASP A C 1
ATOM 2443 O O . ASP A 1 297 ? 22.901 -0.275 -32.177 1.00 59.94 297 ASP A O 1
ATOM 2447 N N . ALA A 1 298 ? 23.791 -2.229 -32.792 1.00 59.81 298 ALA A N 1
ATOM 2448 C CA . ALA A 1 298 ? 25.161 -1.882 -32.401 1.00 59.81 298 ALA A CA 1
ATOM 2449 C C . ALA A 1 298 ? 25.698 -0.613 -33.106 1.00 59.81 298 ALA A C 1
ATOM 2451 O O . ALA A 1 298 ? 26.541 0.104 -32.552 1.00 59.81 298 ALA A O 1
ATOM 2452 N N . LYS A 1 299 ? 25.191 -0.300 -34.311 1.00 58.38 299 LYS A N 1
ATOM 2453 C CA . LYS A 1 299 ? 25.590 0.871 -35.113 1.00 58.38 299 LYS A CA 1
ATOM 2454 C C . LYS A 1 299 ? 25.098 2.177 -34.495 1.00 58.38 299 LYS A C 1
ATOM 2456 O O . LYS A 1 299 ? 25.886 3.117 -34.381 1.00 58.38 299 LYS A O 1
ATOM 2461 N N . ARG A 1 300 ? 23.847 2.242 -34.026 1.00 60.22 300 ARG A N 1
ATOM 2462 C CA . ARG A 1 300 ? 23.314 3.407 -33.290 1.00 60.22 300 ARG A CA 1
ATOM 2463 C C . ARG A 1 300 ? 24.099 3.706 -32.016 1.00 60.22 300 ARG A C 1
ATOM 2465 O O . ARG A 1 300 ? 24.260 4.868 -31.633 1.00 60.22 300 ARG A O 1
ATOM 2472 N N . TYR A 1 301 ? 24.644 2.668 -31.388 1.00 58.47 301 TYR A N 1
ATOM 2473 C CA . TYR A 1 301 ? 25.455 2.784 -30.176 1.00 58.47 301 TYR A CA 1
ATOM 2474 C C . TYR A 1 301 ? 26.957 2.904 -30.431 1.00 58.47 301 TYR A C 1
ATOM 2476 O O . TYR A 1 301 ? 27.722 3.070 -29.477 1.00 58.47 301 TYR A O 1
ATOM 2484 N N . ARG A 1 302 ? 27.367 2.913 -31.709 1.00 60.53 302 ARG A N 1
ATOM 2485 C CA . ARG A 1 302 ? 28.765 3.017 -32.161 1.00 60.53 302 ARG A CA 1
ATOM 2486 C C . ARG A 1 302 ? 29.668 1.984 -31.496 1.00 60.53 302 ARG A C 1
ATOM 2488 O O . ARG A 1 302 ? 30.824 2.278 -31.180 1.00 60.53 302 ARG A O 1
ATOM 2495 N N . TYR A 1 303 ? 29.123 0.797 -31.249 1.00 61.28 303 TYR A N 1
ATOM 2496 C CA . TYR A 1 303 ? 29.856 -0.301 -30.649 1.00 61.28 303 TYR A CA 1
ATOM 2497 C C . TYR A 1 303 ? 30.760 -0.936 -31.711 1.00 61.28 303 TYR A C 1
ATOM 2499 O O . TYR A 1 303 ? 30.282 -1.577 -32.642 1.00 61.28 303 TYR A O 1
ATOM 2507 N N . GLY A 1 304 ? 32.070 -0.718 -31.587 1.00 59.97 304 GLY A N 1
ATOM 2508 C CA . GLY A 1 304 ? 33.100 -1.324 -32.440 1.00 59.97 304 GLY A CA 1
ATOM 2509 C C . GLY A 1 304 ? 33.798 -2.526 -31.796 1.00 59.97 304 GLY A C 1
ATOM 2510 O O . GLY A 1 304 ? 34.861 -2.934 -32.260 1.00 59.97 304 GLY A O 1
ATOM 2511 N N . GLY A 1 305 ? 33.265 -3.036 -30.680 1.00 64.81 305 GLY A N 1
ATOM 2512 C CA . GLY A 1 305 ? 33.816 -4.178 -29.951 1.00 64.81 305 GLY A CA 1
ATOM 2513 C C . GLY A 1 305 ? 33.347 -5.530 -30.507 1.00 64.81 305 GLY A C 1
ATOM 2514 O O . GLY A 1 305 ? 32.473 -5.584 -31.374 1.00 64.81 305 GLY A O 1
ATOM 2515 N N . PRO A 1 306 ? 33.923 -6.641 -30.022 1.00 72.06 306 PRO A N 1
ATOM 2516 C CA . PRO A 1 306 ? 33.509 -7.972 -30.440 1.00 72.06 306 PRO A CA 1
ATOM 2517 C C . PRO A 1 306 ? 32.079 -8.297 -29.977 1.00 72.06 306 PRO A C 1
ATOM 2519 O O . PRO A 1 306 ? 31.784 -8.314 -28.785 1.00 72.06 306 PRO A O 1
ATOM 2522 N N . LEU A 1 307 ? 31.197 -8.627 -30.925 1.00 66.06 307 LEU A N 1
ATOM 2523 C CA . LEU A 1 307 ? 29.780 -8.933 -30.673 1.00 66.06 307 LEU A CA 1
ATOM 2524 C C . LEU A 1 307 ? 29.554 -10.108 -29.707 1.00 66.06 307 LEU A C 1
ATOM 2526 O O . LEU A 1 307 ? 28.524 -10.144 -29.040 1.00 66.06 307 LEU A O 1
ATOM 2530 N N . TRP A 1 308 ? 30.501 -11.049 -29.599 1.00 69.50 308 TRP A N 1
ATOM 2531 C CA . TRP A 1 308 ? 30.403 -12.157 -28.642 1.00 69.50 308 TRP A CA 1
ATOM 2532 C C . TRP A 1 308 ? 30.379 -11.664 -27.192 1.00 69.50 308 TRP A C 1
ATOM 2534 O O . TRP A 1 308 ? 29.648 -12.213 -26.378 1.00 69.50 308 TRP A O 1
ATOM 2544 N N . LEU A 1 309 ? 31.112 -10.590 -26.885 1.00 66.00 309 LEU A N 1
ATOM 2545 C CA . LEU A 1 309 ? 31.196 -10.035 -25.537 1.00 66.00 309 LEU A CA 1
ATOM 2546 C C . LEU A 1 309 ? 29.932 -9.251 -25.176 1.00 66.00 309 LEU A C 1
ATOM 2548 O O . LEU A 1 309 ? 29.498 -9.285 -24.034 1.00 66.00 309 LEU A O 1
ATOM 2552 N N . ALA A 1 310 ? 29.308 -8.595 -26.156 1.00 61.75 310 ALA A N 1
ATOM 2553 C CA . ALA A 1 310 ? 27.992 -7.999 -25.962 1.00 61.75 310 ALA A CA 1
ATOM 2554 C C . ALA A 1 310 ? 26.916 -9.072 -25.729 1.00 61.75 310 ALA A C 1
ATOM 2556 O O . ALA A 1 310 ? 26.069 -8.875 -24.875 1.00 61.75 310 ALA A O 1
ATOM 2557 N N . ARG A 1 311 ? 26.963 -10.204 -26.452 1.00 65.19 311 ARG A N 1
ATOM 2558 C CA . ARG A 1 311 ? 26.006 -11.322 -26.301 1.00 65.19 311 ARG A CA 1
ATOM 2559 C C . ARG A 1 311 ? 26.149 -12.099 -24.989 1.00 65.19 311 ARG A C 1
ATOM 2561 O O . ARG A 1 311 ? 25.215 -12.795 -24.613 1.00 65.19 311 ARG A O 1
ATOM 2568 N N . MET A 1 312 ? 27.323 -12.055 -24.359 1.00 65.62 312 MET A N 1
ATOM 2569 C CA . MET A 1 312 ? 27.600 -12.761 -23.102 1.00 65.62 312 MET A CA 1
ATOM 2570 C C . MET A 1 312 ? 27.120 -11.986 -21.863 1.00 65.62 312 MET A C 1
ATOM 2572 O O . MET A 1 312 ? 26.994 -12.577 -20.792 1.00 65.62 312 MET A O 1
ATOM 2576 N N . LEU A 1 313 ? 26.917 -10.673 -22.003 1.00 59.62 313 LEU A N 1
ATOM 2577 C CA . LEU A 1 313 ? 26.471 -9.750 -20.955 1.00 59.62 313 LEU A CA 1
ATOM 2578 C C . LEU A 1 313 ? 24.956 -9.551 -21.010 1.00 59.62 313 LEU A C 1
ATOM 2580 O O . LEU A 1 313 ? 24.382 -9.334 -19.922 1.00 59.62 313 LEU A O 1
#

pLDDT: mean 75.29, std 12.85, range [35.38, 93.5]

Foldseek 3Di:
DEDAPVCVVVVVVVQVVCVVVFWDFQFWDPPADQKIWTKTWGDDDPAIDIDIDIYHNADDDALFDQDGSCQQPVQWDDDPPDTGGDLLNVLSNLLSVCLQVLHDDLVSLVSNLVSCVVCDLVSQLVSLCVGDDDCLSNVQSVCSNVSNNNVVSNVSNVVSVVVSCVVCVPVNVVRVVSVVVLLVVLLVDFRADEAEDDDDPPPCSVVVVVVCCVRCVVSFPAEDEDEAFLCPPHDDDPDDDPPDLQPDAADDAVVLVVVVVVRVVRRVCSCVPPVSVCRSRRYYYYYHDYLCVCLVCVSSVSRPYDSVVSVVD